Protein 3SXU (pdb70)

Secondary structure (DSSP, 8-state):
-EEEEEEPS----BTTB-HHHHHHHHHHHHHHHTT--EEEE-SSHHHHHHHHHHTTTSSTT----EEETT-SSTT--SEEEE-TTSPPPS--SEEEE--SS--GGGGG-SEEEEEE-SSGGGHHHHHHHHHHHHHTTPEEEEE---/--TT--EEEE-SSPPPTT-HHHHHHHHHHT--GGGEEEE-HHHHTTSPTT-B--EEEES--SPPS-BS-EEEE--HHHHHH-HHHHHHHHHHHHHTHHHH--/----

B-factor: mean 28.04, std 11.57, range [10.62, 106.61]

CATH classification: 3.40.50.10110

InterPro domains:
  IPR007459 DNA polymerase III chi subunit, HolC [PF04364] (1-141)
  IPR007459 DNA polymerase III chi subunit, HolC [PTHR38767] (1-147)
  IPR036768 DNA polymerase III subunit chi superfamily [G3DSA:3.40.50.10110] (1-147)
  IPR036768 DNA polymerase III subunit chi superfamily [SSF102400] (1-145)

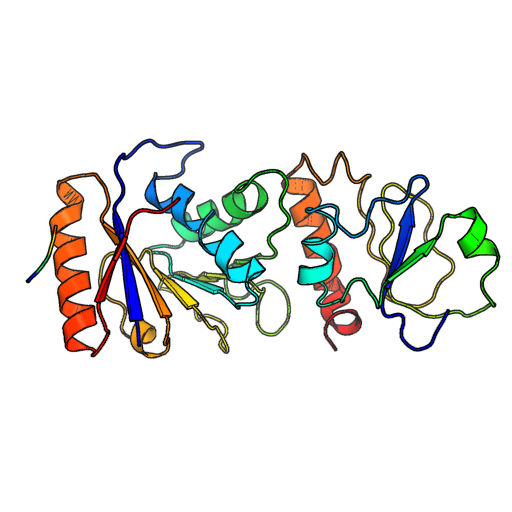Organism: Escherichia coli (strain K12) (NCBI:txid83333)

Structure (mmCIF, N/CA/C/O backbone):
data_3SXU
#
_entry.id   3SXU
#
_cell.length_a   79.927
_cell.length_b   79.927
_cell.length_c   155.045
_cell.angle_alpha   90.00
_cell.angle_beta   90.00
_cell.angle_gamma   120.00
#
_symmetry.space_group_name_H-M   'P 61 2 2'
#
loop_
_entity.id
_entity.type
_entity.pdbx_description
1 polymer 'DNA polymerase III subunit chi'
2 polymer 'DNA polymerase III subunit psi'
3 polymer 'SSB peptide'
4 water water
#
loop_
_atom_site.group_PDB
_atom_site.id
_atom_site.type_symbol
_atom_site.label_atom_id
_atom_site.label_alt_id
_atom_site.label_comp_id
_atom_site.label_asym_id
_atom_site.label_entity_id
_atom_site.label_seq_id
_atom_site.pdbx_PDB_ins_code
_atom_site.Cartn_x
_atom_site.Cartn_y
_atom_site.Cartn_z
_atom_site.occupancy
_atom_site.B_iso_or_equiv
_atom_site.auth_seq_id
_atom_site.auth_comp_id
_atom_site.auth_asym_id
_atom_site.auth_atom_id
_atom_site.pdbx_PDB_model_num
ATOM 1 N N . LYS A 1 5 ? -52.839 -13.794 24.213 1.00 37.79 2 LYS A N 1
ATOM 2 C CA . LYS A 1 5 ? -53.575 -14.198 22.979 1.00 36.34 2 LYS A CA 1
ATOM 3 C C . LYS A 1 5 ? -54.740 -13.263 22.706 1.00 35.15 2 LYS A C 1
ATOM 4 O O . LYS A 1 5 ? -55.596 -13.056 23.569 1.00 35.61 2 LYS A O 1
ATOM 10 N N . ASN A 1 6 ? -54.757 -12.699 21.500 1.00 33.24 3 ASN A N 1
ATOM 11 C CA . ASN A 1 6 ? -55.776 -11.737 21.110 1.00 32.26 3 ASN A CA 1
ATOM 12 C C . ASN A 1 6 ? -56.613 -12.223 19.941 1.00 30.72 3 ASN A C 1
ATOM 13 O O . ASN A 1 6 ? -56.078 -12.739 18.962 1.00 29.68 3 ASN A O 1
ATOM 18 N N . ALA A 1 7 ? -57.927 -12.053 20.058 1.00 30.37 4 ALA A N 1
ATOM 19 C CA . ALA A 1 7 ? -58.853 -12.345 18.969 1.00 29.14 4 ALA A CA 1
ATOM 20 C C . ALA A 1 7 ? -59.664 -11.099 18.648 1.00 28.63 4 ALA A C 1
ATOM 21 O O . ALA A 1 7 ? -60.293 -10.505 19.535 1.00 29.60 4 ALA A O 1
ATOM 23 N N . THR A 1 8 ? -59.631 -10.704 17.379 1.00 27.11 5 THR A N 1
ATOM 24 C CA . THR A 1 8 ? -60.297 -9.490 16.911 1.00 26.49 5 THR A CA 1
ATOM 25 C C . THR A 1 8 ? -61.383 -9.859 15.911 1.00 25.30 5 THR A C 1
ATOM 26 O O . THR A 1 8 ? -61.113 -10.534 14.914 1.00 23.94 5 THR A O 1
ATOM 30 N N . PHE A 1 9 ? -62.607 -9.414 16.192 1.00 25.03 6 PHE A N 1
ATOM 31 C CA . PHE A 1 9 ? -63.736 -9.601 15.297 1.00 24.50 6 PHE A CA 1
ATOM 32 C C . PHE A 1 9 ? -63.984 -8.326 14.502 1.00 24.37 6 PHE A C 1
ATOM 33 O O . PHE A 1 9 ? -64.276 -7.282 15.087 1.00 25.27 6 PHE A O 1
ATOM 41 N N . TYR A 1 10 ? -63.859 -8.407 13.178 1.00 23.21 7 TYR A N 1
ATOM 42 C CA . TYR A 1 10 ? -64.192 -7.269 12.327 1.00 23.48 7 TYR A CA 1
ATOM 43 C C . TYR A 1 10 ? -65.669 -7.255 11.993 1.00 24.05 7 TYR A C 1
ATOM 44 O O . TYR A 1 10 ? -66.231 -8.270 11.580 1.00 23.59 7 TYR A O 1
ATOM 53 N N . LEU A 1 11 ? -66.293 -6.100 12.209 1.00 25.03 8 LEU A N 1
ATOM 54 C CA . LEU A 1 11 ? -67.716 -5.916 11.944 1.00 26.33 8 LEU A CA 1
ATOM 55 C C . LEU A 1 11 ? -67.933 -5.467 10.506 1.00 26.63 8 LEU A C 1
ATOM 56 O O . LEU A 1 11 ? -67.439 -4.410 10.096 1.00 26.31 8 LEU A O 1
ATOM 61 N N . LEU A 1 12 ? -68.650 -6.280 9.734 1.00 27.10 9 LEU A N 1
ATOM 62 C CA . LEU A 1 12 ? -68.985 -5.921 8.359 1.00 28.11 9 LEU A CA 1
ATOM 63 C C . LEU A 1 12 ? -70.234 -5.047 8.360 1.00 30.14 9 LEU A C 1
ATOM 64 O O . LEU A 1 12 ? -71.210 -5.370 9.038 1.00 30.78 9 LEU A O 1
ATOM 69 N N . ASP A 1 13 ? -70.201 -3.945 7.608 1.00 31.52 10 ASP A N 1
ATOM 70 C CA . ASP A 1 13 ? -71.358 -3.044 7.521 1.00 33.99 10 ASP A CA 1
ATOM 71 C C . ASP A 1 13 ? -72.168 -3.238 6.237 1.00 34.16 10 ASP A C 1
ATOM 72 O O . ASP A 1 13 ? -73.101 -2.476 5.954 1.00 35.41 10 ASP A O 1
ATOM 77 N N . ASN A 1 14 ? -71.805 -4.268 5.475 1.00 32.96 11 ASN A N 1
ATOM 78 C CA . ASN A 1 14 ? -72.472 -4.604 4.220 1.00 33.10 11 ASN A CA 1
ATOM 79 C C . ASN A 1 14 ? -72.259 -6.074 3.868 1.00 32.12 11 ASN A C 1
ATOM 80 O O . ASN A 1 14 ? -71.361 -6.721 4.410 1.00 31.17 11 ASN A O 1
ATOM 85 N N . ASP A 1 15 ? -73.085 -6.597 2.968 1.00 32.85 12 ASP A N 1
ATOM 86 C CA . ASP A 1 15 ? -72.880 -7.941 2.418 1.00 32.58 12 ASP A CA 1
ATOM 87 C C . ASP A 1 15 ? -72.758 -7.906 0.894 1.00 32.38 12 ASP A C 1
ATOM 88 O O . ASP A 1 15 ? -73.149 -8.848 0.204 1.00 32.61 12 ASP A O 1
ATOM 93 N N . THR A 1 16 ? -72.195 -6.812 0.386 1.00 32.01 13 THR A N 1
ATOM 94 C CA . THR A 1 16 ? -72.013 -6.606 -1.048 1.00 32.20 13 THR A CA 1
ATOM 95 C C . THR A 1 16 ? -71.010 -7.597 -1.637 1.00 31.11 13 THR A C 1
ATOM 96 O O . THR A 1 16 ? -69.854 -7.654 -1.208 1.00 30.10 13 THR A O 1
ATOM 100 N N . THR A 1 17 ? -71.474 -8.372 -2.616 1.00 31.44 14 THR A N 1
ATOM 101 C CA A THR A 1 17 ? -70.638 -9.345 -3.317 0.50 30.84 14 THR A CA 1
ATOM 102 C CA B THR A 1 17 ? -70.628 -9.337 -3.315 0.50 30.80 14 THR A CA 1
ATOM 103 C C . THR A 1 17 ? -69.981 -8.699 -4.540 1.00 30.89 14 THR A C 1
ATOM 104 O O . THR A 1 17 ? -70.614 -7.910 -5.250 1.00 32.06 14 THR A O 1
ATOM 111 N N . VAL A 1 18 ? -68.712 -9.034 -4.778 1.00 29.58 15 VAL A N 1
ATOM 112 C CA . VAL A 1 18 ? -67.968 -8.537 -5.940 1.00 29.24 15 VAL A CA 1
ATOM 113 C C . VAL A 1 18 ? -67.141 -9.692 -6.491 1.00 28.17 15 VAL A C 1
ATOM 114 O O . VAL A 1 18 ? -66.405 -10.333 -5.745 1.00 26.84 15 VAL A O 1
ATOM 118 N N . ASP A 1 19 ? -67.268 -9.958 -7.790 1.00 28.43 16 ASP A N 1
ATOM 119 C CA . ASP A 1 19 ? -66.473 -11.000 -8.458 1.00 28.07 16 ASP A CA 1
ATOM 120 C C . ASP A 1 19 ? -66.592 -12.372 -7.784 1.00 27.15 16 ASP A C 1
ATOM 121 O O . ASP A 1 19 ? -65.608 -13.104 -7.673 1.00 26.53 16 ASP A O 1
ATOM 126 N N . GLY A 1 20 ? -67.801 -12.707 -7.335 1.00 26.97 17 GLY A N 1
ATOM 127 C CA . GLY A 1 20 ? -68.074 -13.996 -6.689 1.00 26.04 17 GLY A CA 1
ATOM 128 C C . GLY A 1 20 ? -67.606 -14.090 -5.242 1.00 24.44 17 GLY A C 1
ATOM 129 O O . GLY A 1 20 ? -67.724 -15.144 -4.608 1.00 24.38 17 GLY A O 1
ATOM 130 N N . LEU A 1 21 ? -67.090 -12.983 -4.712 1.00 22.64 18 LEU A N 1
ATOM 131 C CA . LEU A 1 21 ? -66.541 -12.955 -3.357 1.00 20.89 18 LEU A CA 1
ATOM 132 C C . LEU A 1 21 ? -67.501 -12.300 -2.389 1.00 20.64 18 LEU A C 1
ATOM 133 O O . LEU A 1 21 ? -68.034 -11.227 -2.671 1.00 20.75 18 LEU A O 1
ATOM 138 N N . SER A 1 22 ? -67.695 -12.933 -1.235 1.00 20.32 19 SER A N 1
ATOM 139 C CA . SER A 1 22 ? -68.517 -12.352 -0.174 1.00 20.69 19 SER A CA 1
ATOM 140 C C . SER A 1 22 ? -67.821 -11.109 0.372 1.00 20.43 19 SER A C 1
ATOM 141 O O . SER A 1 22 ? -66.621 -10.924 0.147 1.00 19.06 19 SER A O 1
ATOM 144 N N . ALA A 1 23 ? -68.564 -10.259 1.077 1.00 20.98 20 ALA A N 1
ATOM 145 C CA . ALA A 1 23 ? -67.967 -9.081 1.709 1.00 20.83 20 ALA A CA 1
ATOM 146 C C . ALA A 1 23 ? -66.852 -9.481 2.679 1.00 20.07 20 ALA A C 1
ATOM 147 O O . ALA A 1 23 ? -65.810 -8.818 2.743 1.00 19.53 20 ALA A O 1
ATOM 149 N N . VAL A 1 24 ? -67.079 -10.558 3.432 1.00 19.20 21 VAL A N 1
ATOM 150 C CA . VAL A 1 24 ? -66.056 -11.095 4.330 1.00 18.21 21 VAL A CA 1
ATOM 151 C C . VAL A 1 24 ? -64.812 -11.524 3.550 1.00 17.14 21 VAL A C 1
ATOM 152 O O . VAL A 1 24 ? -63.699 -11.172 3.942 1.00 16.74 21 VAL A O 1
ATOM 156 N N . GLU A 1 25 ? -65.005 -12.251 2.451 1.00 16.88 22 GLU A N 1
ATOM 157 C CA . GLU A 1 25 ? -63.878 -12.726 1.627 1.00 16.60 22 GLU A CA 1
ATOM 158 C C . GLU A 1 25 ? -63.056 -11.561 1.058 1.00 16.40 22 GLU A C 1
ATOM 159 O O . GLU A 1 25 ? -61.825 -11.614 1.037 1.00 15.25 22 GLU A O 1
ATOM 165 N N . GLN A 1 26 ? -63.741 -10.501 0.639 1.00 16.70 23 GLN A N 1
ATOM 166 C CA . GLN A 1 26 ? -63.060 -9.284 0.173 1.00 16.97 23 GLN A CA 1
ATOM 167 C C . GLN A 1 26 ? -62.205 -8.662 1.276 1.00 16.17 23 GLN A C 1
ATOM 168 O O . GLN A 1 26 ? -61.073 -8.226 1.031 1.00 16.25 23 GLN A O 1
ATOM 174 N N . LEU A 1 27 ? -62.757 -8.601 2.487 1.00 16.25 24 LEU A N 1
ATOM 175 C CA . LEU A 1 27 ? -62.043 -8.048 3.629 1.00 15.37 24 LEU A CA 1
ATOM 176 C C . LEU A 1 27 ? -60.812 -8.892 3.990 1.00 14.81 24 LEU A C 1
ATOM 177 O O . LEU A 1 27 ? -59.747 -8.346 4.303 1.00 14.02 24 LEU A O 1
ATOM 182 N N . VAL A 1 28 ? -60.964 -10.216 3.933 1.00 13.94 25 VAL A N 1
ATOM 183 C CA . VAL A 1 28 ? -59.857 -11.146 4.189 1.00 13.60 25 VAL A CA 1
ATOM 184 C C . VAL A 1 28 ? -58.642 -10.804 3.315 1.00 13.28 25 VAL A C 1
ATOM 185 O O . VAL A 1 28 ? -57.510 -10.799 3.799 1.00 12.91 25 VAL A O 1
ATOM 189 N N . CYS A 1 29 ? -58.876 -10.507 2.039 1.00 13.20 26 CYS A N 1
ATOM 190 C CA . CYS A 1 29 ? -57.759 -10.165 1.153 1.00 13.50 26 CYS A CA 1
ATOM 191 C C . CYS A 1 29 ? -56.998 -8.930 1.659 1.00 13.30 26 CYS A C 1
ATOM 192 O O . CYS A 1 29 ? -55.758 -8.910 1.673 1.00 13.82 26 CYS A O 1
ATOM 195 N N . GLU A 1 30 ? -57.747 -7.916 2.070 1.00 13.61 27 GLU A N 1
ATOM 196 C CA A GLU A 1 30 ? -57.145 -6.675 2.556 0.50 13.97 27 GLU A CA 1
ATOM 197 C CA B GLU A 1 30 ? -57.167 -6.668 2.580 0.50 13.96 27 GLU A CA 1
ATOM 198 C C . GLU A 1 30 ? -56.351 -6.899 3.846 1.00 13.79 27 GLU A C 1
ATOM 199 O O . GLU A 1 30 ? -55.241 -6.371 4.000 1.00 13.37 27 GLU A O 1
ATOM 210 N N . ILE A 1 31 ? -56.911 -7.688 4.759 1.00 13.34 28 ILE A N 1
ATOM 211 C CA . ILE A 1 31 ? -56.261 -7.954 6.044 1.00 13.55 28 ILE A CA 1
ATOM 212 C C . ILE A 1 31 ? -55.031 -8.846 5.871 1.00 13.21 28 ILE A C 1
ATOM 213 O O . ILE A 1 31 ? -53.982 -8.572 6.457 1.00 12.42 28 ILE A O 1
ATOM 218 N N . ALA A 1 32 ? -55.158 -9.904 5.068 1.00 12.55 29 ALA A N 1
ATOM 219 C CA . ALA A 1 32 ? -53.995 -10.766 4.774 1.00 12.87 29 ALA A CA 1
ATOM 220 C C . ALA A 1 32 ? -52.823 -9.967 4.190 1.00 12.65 29 ALA A C 1
ATOM 221 O O . ALA A 1 32 ? -51.666 -10.133 4.613 1.00 12.78 29 ALA A O 1
ATOM 223 N N . ALA A 1 33 ? -53.123 -9.081 3.240 1.00 12.25 30 ALA A N 1
ATOM 224 C CA . ALA A 1 33 ? -52.082 -8.261 2.614 1.00 12.09 30 ALA A CA 1
ATOM 225 C C . ALA A 1 33 ? -51.417 -7.345 3.645 1.00 12.85 30 ALA A C 1
ATOM 226 O O . ALA A 1 33 ? -50.189 -7.260 3.708 1.00 12.21 30 ALA A O 1
ATOM 228 N N . GLU A 1 34 ? -52.232 -6.681 4.466 1.00 12.19 31 GLU A N 1
ATOM 229 C CA . GLU A 1 34 ? -51.707 -5.752 5.476 1.00 13.45 31 GLU A CA 1
ATOM 230 C C . GLU A 1 34 ? -50.825 -6.480 6.498 1.00 13.80 31 GLU A C 1
ATOM 231 O O . GLU A 1 34 ? -49.756 -5.975 6.878 1.00 14.42 31 GLU A O 1
ATOM 237 N N . ARG A 1 35 ? -51.254 -7.667 6.919 1.00 13.68 32 ARG A N 1
ATOM 238 C CA . ARG A 1 35 ? -50.497 -8.421 7.919 1.00 15.35 32 ARG A CA 1
ATOM 239 C C . A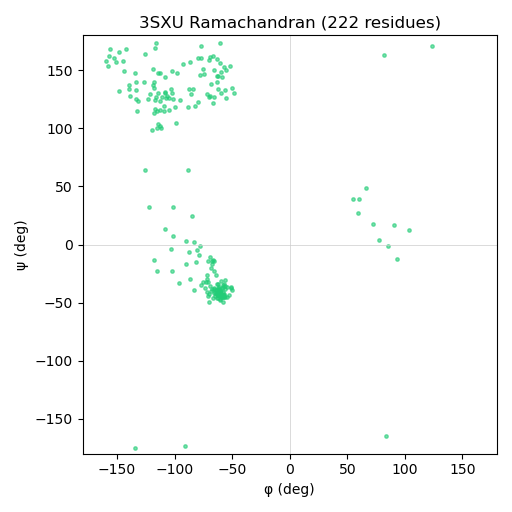RG A 1 35 ? -49.180 -8.955 7.345 1.00 15.11 32 ARG A C 1
ATOM 240 O O . ARG A 1 35 ? -48.135 -8.869 7.996 1.00 16.32 32 ARG A O 1
ATOM 248 N N . TRP A 1 36 ? -49.221 -9.472 6.120 1.00 14.23 33 TRP A N 1
ATOM 249 C CA . TRP A 1 36 ? -47.983 -9.906 5.455 1.00 14.30 33 TRP A CA 1
ATOM 250 C C . TRP A 1 36 ? -46.996 -8.732 5.280 1.00 14.56 33 TRP A C 1
ATOM 251 O O . TRP A 1 36 ? -45.782 -8.883 5.497 1.00 14.95 33 TRP A O 1
ATOM 262 N N . ARG A 1 37 ? -47.518 -7.561 4.907 1.00 14.27 34 ARG A N 1
ATOM 263 C CA . ARG A 1 37 ? -46.674 -6.378 4.745 1.00 15.16 34 ARG A CA 1
ATOM 264 C C . ARG A 1 37 ? -46.054 -5.895 6.060 1.00 16.49 34 ARG A C 1
ATOM 265 O O . ARG A 1 37 ? -45.019 -5.223 6.043 1.00 17.37 34 ARG A O 1
ATOM 273 N N . SER A 1 38 ? -46.681 -6.250 7.183 1.00 17.56 35 SER A N 1
ATOM 274 C CA . SER A 1 38 ? -46.153 -5.928 8.521 1.00 19.16 35 SER A CA 1
ATOM 275 C C . SER A 1 38 ? -45.060 -6.912 8.951 1.00 20.06 35 SER A C 1
ATOM 276 O O . SER A 1 38 ? -44.458 -6.747 10.020 1.00 21.51 35 SER A O 1
ATOM 279 N N . GLY A 1 39 ? -44.821 -7.930 8.132 1.00 19.60 36 GLY A N 1
ATOM 280 C CA . GLY A 1 39 ? -43.768 -8.913 8.385 1.00 20.84 36 GLY A CA 1
ATOM 281 C C . GLY A 1 39 ? -44.236 -10.258 8.914 1.00 21.15 36 GLY A C 1
ATOM 282 O O . GLY A 1 39 ? -43.419 -11.065 9.358 1.00 21.77 36 GLY A O 1
ATOM 283 N N . LYS A 1 40 ? -45.543 -10.511 8.862 1.00 20.65 37 LYS A N 1
ATOM 284 C CA . LYS A 1 40 ? -46.101 -11.737 9.444 1.00 21.01 37 LYS A CA 1
ATOM 285 C C . LYS A 1 40 ? -46.327 -12.817 8.405 1.00 20.43 37 LYS A C 1
ATOM 286 O O . LYS A 1 40 ? -46.652 -12.531 7.250 1.00 20.10 37 LYS A O 1
ATOM 292 N N . ARG A 1 41 ? -46.166 -14.062 8.830 1.00 20.82 38 ARG A N 1
ATOM 293 C CA . ARG A 1 41 ? -46.664 -15.202 8.069 1.00 20.34 38 ARG A CA 1
ATOM 294 C C . ARG A 1 41 ? -48.114 -15.445 8.483 1.00 19.72 38 ARG A C 1
ATOM 295 O O . ARG A 1 41 ? -48.446 -15.442 9.676 1.00 20.58 38 ARG A O 1
ATOM 303 N N . VAL A 1 42 ? -48.970 -15.642 7.489 1.00 18.14 39 VAL A N 1
ATOM 304 C CA . VAL A 1 42 ? -50.414 -15.636 7.692 1.00 17.18 39 VAL A CA 1
ATOM 305 C C . VAL A 1 42 ? -51.000 -16.983 7.308 1.00 16.96 39 VAL A C 1
ATOM 306 O O . VAL A 1 42 ? -50.619 -17.558 6.281 1.00 16.54 39 VAL A O 1
ATOM 310 N N . LEU A 1 43 ? -51.923 -17.476 8.132 1.00 16.64 40 LEU A N 1
ATOM 311 C CA . LEU A 1 43 ? -52.762 -18.608 7.758 1.00 16.52 40 LEU A CA 1
ATOM 312 C C . LEU A 1 43 ? -54.192 -18.127 7.579 1.00 15.77 40 LEU A C 1
ATOM 313 O O . LEU A 1 43 ? -54.758 -17.485 8.473 1.00 16.37 40 LEU A O 1
ATOM 318 N N . ILE A 1 44 ? -54.774 -18.436 6.422 1.00 15.18 41 ILE A N 1
ATOM 319 C CA . ILE A 1 44 ? -56.211 -18.219 6.210 1.00 14.88 41 ILE A CA 1
ATOM 320 C C . ILE A 1 44 ? -56.921 -19.564 6.279 1.00 16.12 41 ILE A C 1
ATOM 321 O O . ILE A 1 44 ? -56.677 -20.437 5.452 1.00 16.66 41 ILE A O 1
ATOM 326 N N . ALA A 1 45 ? -57.793 -19.720 7.272 1.00 16.61 42 ALA A N 1
ATOM 327 C CA . ALA A 1 45 ? -58.517 -20.977 7.490 1.00 17.97 42 ALA A CA 1
ATOM 328 C C . ALA A 1 45 ? -59.913 -20.888 6.895 1.00 17.85 42 ALA A C 1
ATOM 329 O O . ALA A 1 45 ? -60.781 -20.215 7.444 1.00 18.45 42 ALA A O 1
ATOM 331 N N . CYS A 1 46 ? -60.119 -21.540 5.755 1.00 17.97 43 CYS A N 1
ATOM 332 C CA . CYS A 1 46 ? -61.407 -21.479 5.066 1.00 18.30 43 CYS A CA 1
ATOM 333 C C . CYS A 1 46 ? -62.378 -22.535 5.580 1.00 19.56 43 CYS A C 1
ATOM 334 O O . CYS A 1 46 ? -61.969 -23.556 6.139 1.00 20.60 43 CYS A O 1
ATOM 337 N N . GLU A 1 47 ? -63.663 -22.274 5.378 1.00 20.26 44 GLU A N 1
ATOM 338 C CA . GLU A 1 47 ? -64.720 -23.206 5.772 1.00 22.27 44 GLU A CA 1
ATOM 339 C C . GLU A 1 47 ? -64.745 -24.433 4.868 1.00 23.20 44 GLU A C 1
ATOM 340 O O . GLU A 1 47 ? -65.144 -25.527 5.294 1.00 24.22 44 GLU A O 1
ATOM 346 N N . ASP A 1 48 ? -64.330 -24.247 3.614 1.00 22.98 45 ASP A N 1
ATOM 347 C CA . ASP A 1 48 ? -64.360 -25.326 2.637 1.00 24.16 45 ASP A CA 1
ATOM 348 C C . ASP A 1 48 ? -63.363 -25.123 1.499 1.00 23.74 45 ASP A C 1
ATOM 349 O O . ASP A 1 48 ? -62.804 -24.042 1.314 1.00 22.69 45 ASP A O 1
ATOM 354 N N . GLU A 1 49 ? -63.172 -26.183 0.729 1.00 24.48 46 GLU A N 1
ATOM 355 C CA . GLU A 1 49 ? -62.216 -26.205 -0.365 1.00 24.40 46 GLU A CA 1
ATOM 356 C C . GLU A 1 49 ? -62.496 -25.149 -1.439 1.00 22.96 46 GLU A C 1
ATOM 357 O O . GLU A 1 49 ? -61.569 -24.485 -1.914 1.00 21.73 46 GLU A O 1
ATOM 363 N N . LYS A 1 50 ? -63.767 -25.000 -1.811 1.00 22.67 47 LYS A N 1
ATOM 364 C CA . LYS A 1 50 ? -64.168 -24.033 -2.835 1.00 22.32 47 LYS A CA 1
ATOM 365 C C . LYS A 1 50 ? -63.865 -22.596 -2.433 1.00 20.16 47 LYS A C 1
ATOM 366 O O . LYS A 1 50 ? -63.493 -21.781 -3.272 1.00 19.07 47 LYS A O 1
ATOM 372 N N . GLN A 1 51 ? -64.035 -22.288 -1.148 1.00 18.99 48 GLN A N 1
ATOM 373 C CA . GLN A 1 51 ? -63.727 -20.947 -0.634 1.00 17.42 48 GLN A CA 1
ATOM 374 C C . GLN A 1 51 ? -62.223 -20.681 -0.674 1.00 16.00 48 GLN A C 1
ATOM 375 O O . GLN A 1 51 ? -61.794 -19.572 -1.001 1.00 15.02 48 GLN A O 1
ATOM 381 N N . ALA A 1 52 ? -61.432 -21.698 -0.341 1.00 15.41 49 ALA A N 1
ATOM 382 C CA . ALA A 1 52 ? -59.977 -21.608 -0.481 1.00 14.54 49 ALA A CA 1
ATOM 383 C C . ALA A 1 52 ? -59.593 -21.284 -1.928 1.00 14.22 49 ALA A C 1
ATOM 384 O O . ALA A 1 52 ? -58.745 -20.428 -2.160 1.00 13.61 49 ALA A O 1
ATOM 386 N N . TYR A 1 53 ? -60.213 -21.965 -2.889 1.00 14.66 50 TYR A N 1
ATOM 387 C CA . TYR A 1 53 ? -59.919 -21.714 -4.306 1.00 14.84 50 TYR A CA 1
ATOM 388 C C . TYR A 1 53 ? -60.275 -20.282 -4.684 1.00 14.21 50 TYR A C 1
ATOM 389 O O . TYR A 1 53 ? -59.505 -19.605 -5.380 1.00 13.81 50 TYR A O 1
ATOM 398 N N . ARG A 1 54 ? -61.431 -19.812 -4.218 1.00 14.55 51 ARG A N 1
ATOM 399 C CA . ARG A 1 54 ? -61.840 -18.420 -4.494 1.00 14.96 51 ARG A CA 1
ATOM 400 C C . ARG A 1 54 ? -60.820 -17.413 -3.997 1.00 14.49 51 ARG A C 1
ATOM 401 O O . ARG A 1 54 ? -60.486 -16.467 -4.711 1.00 14.52 51 ARG A O 1
ATOM 409 N N . LEU A 1 55 ? -60.332 -17.611 -2.768 1.00 14.19 52 LEU A N 1
ATOM 410 C CA . LEU A 1 55 ? -59.364 -16.680 -2.183 1.00 13.81 52 LEU A CA 1
ATOM 411 C C . LEU A 1 55 ? -57.982 -16.801 -2.816 1.00 13.62 52 LEU A C 1
ATOM 412 O O . LEU A 1 55 ? -57.261 -15.806 -2.909 1.00 13.24 52 LEU A O 1
ATOM 417 N N . ASP A 1 56 ? -57.606 -18.006 -3.240 1.00 13.73 53 ASP A N 1
ATOM 418 C CA . ASP A 1 56 ? -56.326 -18.184 -3.926 1.00 14.14 53 ASP A CA 1
ATOM 419 C C . ASP A 1 56 ? -56.288 -17.342 -5.213 1.00 13.57 53 ASP A C 1
ATOM 420 O O . ASP A 1 56 ? -55.258 -16.732 -5.535 1.00 13.54 53 ASP A O 1
ATOM 425 N N . GLU A 1 57 ? -57.413 -17.282 -5.925 1.00 12.96 54 GLU A N 1
ATOM 426 C CA . GLU A 1 57 ? -57.534 -16.403 -7.093 1.00 12.82 54 GLU A CA 1
ATOM 427 C C . GLU A 1 57 ? -57.566 -14.930 -6.675 1.00 12.76 54 GLU A C 1
ATOM 428 O O . GLU A 1 57 ? -56.818 -14.103 -7.220 1.00 12.34 54 GLU A O 1
ATOM 434 N N . ALA A 1 58 ? -58.417 -14.617 -5.697 1.00 12.12 55 ALA A N 1
ATOM 435 C CA . ALA A 1 58 ? -58.671 -13.222 -5.309 1.00 13.01 55 ALA A CA 1
ATOM 436 C C . ALA A 1 58 ? -57.432 -12.498 -4.794 1.00 12.76 55 ALA A C 1
ATOM 437 O O . ALA A 1 58 ? -57.237 -11.319 -5.094 1.00 12.82 55 ALA A O 1
ATOM 439 N N . LEU A 1 59 ? -56.583 -13.199 -4.041 1.00 13.46 56 LEU A N 1
ATOM 440 C CA . LEU A 1 59 ? -55.398 -12.547 -3.449 1.00 13.80 56 LEU A CA 1
ATOM 441 C C . LEU A 1 59 ? -54.328 -12.137 -4.451 1.00 13.22 56 LEU A C 1
ATOM 442 O O . LEU A 1 59 ? -53.395 -11.422 -4.093 1.00 12.80 56 LEU A O 1
ATOM 447 N N . TRP A 1 60 ? -54.446 -12.583 -5.705 1.00 12.47 57 TRP A N 1
ATOM 448 C CA . TRP A 1 60 ? -53.598 -12.050 -6.770 1.00 12.32 57 TRP A CA 1
ATOM 449 C C . TRP A 1 60 ? -54.106 -10.721 -7.324 1.00 12.43 57 TRP A C 1
ATOM 450 O O . TRP A 1 60 ? -53.363 -10.017 -8.030 1.00 12.80 57 TRP A O 1
ATOM 461 N N . ALA A 1 61 ? -55.363 -10.398 -7.015 1.00 12.37 58 ALA A N 1
ATOM 462 C CA . ALA A 1 61 ? -56.051 -9.215 -7.549 1.00 12.89 58 ALA A CA 1
ATOM 463 C C . ALA A 1 61 ? -56.433 -8.156 -6.507 1.00 12.80 58 ALA A C 1
ATOM 464 O O . ALA A 1 61 ? -56.662 -6.988 -6.856 1.00 12.94 58 ALA A O 1
ATOM 466 N N . ARG A 1 62 ? -56.539 -8.575 -5.248 1.00 13.16 59 ARG A N 1
ATOM 467 C CA . ARG A 1 62 ? -57.053 -7.729 -4.171 1.00 13.70 59 ARG A CA 1
ATOM 468 C C . ARG A 1 62 ? -56.121 -7.850 -2.969 1.00 13.55 59 ARG A C 1
ATOM 469 O O . ARG A 1 62 ? -55.836 -8.964 -2.535 1.00 13.60 59 ARG A O 1
ATOM 477 N N . PRO A 1 63 ? -55.596 -6.713 -2.459 1.00 13.79 60 PRO A N 1
ATOM 478 C CA . PRO A 1 63 ? -55.696 -5.344 -2.980 1.00 14.01 60 PRO A CA 1
ATOM 479 C C . PRO A 1 63 ? -55.098 -5.226 -4.379 1.00 13.36 60 PRO A C 1
ATOM 480 O O . PRO A 1 63 ? -54.216 -6.015 -4.748 1.00 12.58 60 PRO A O 1
ATOM 484 N N . ALA A 1 64 ? -55.543 -4.231 -5.142 1.00 13.11 61 ALA A N 1
ATOM 485 C CA . ALA A 1 64 ? -55.025 -4.020 -6.494 1.00 12.81 61 ALA A CA 1
ATOM 486 C C . ALA A 1 64 ? -53.579 -3.523 -6.452 1.00 13.22 61 ALA A C 1
ATOM 487 O O . ALA A 1 64 ? -53.132 -2.979 -5.432 1.00 12.98 61 ALA A O 1
ATOM 489 N N . GLU A 1 65 ? -52.878 -3.709 -7.571 1.00 13.29 62 GLU A N 1
ATOM 490 C CA A GLU A 1 65 ? -51.512 -3.210 -7.773 0.50 13.97 62 GLU A CA 1
ATOM 491 C CA B GLU A 1 65 ? -51.516 -3.190 -7.765 0.50 13.98 62 GLU A CA 1
ATOM 492 C C . GLU A 1 65 ? -50.545 -3.695 -6.690 1.00 13.85 62 GLU A C 1
ATOM 493 O O . GLU A 1 65 ? -49.606 -2.983 -6.293 1.00 14.55 62 GLU A O 1
ATOM 504 N N . SER A 1 66 ? -50.772 -4.921 -6.231 1.00 13.62 63 SER A N 1
ATOM 505 C CA . SER A 1 66 ? -50.028 -5.490 -5.112 1.00 13.52 63 SER A CA 1
ATOM 506 C C . SER A 1 66 ? -49.595 -6.901 -5.451 1.00 13.18 63 SER A C 1
ATOM 507 O O . SER A 1 66 ? -50.313 -7.620 -6.143 1.00 13.49 63 SER A O 1
ATOM 510 N N . PHE A 1 67 ? -48.441 -7.297 -4.927 1.00 12.19 64 PHE A N 1
ATOM 511 C CA . PHE A 1 67 ? -47.921 -8.652 -5.115 1.00 12.12 64 PHE A CA 1
ATOM 512 C C . PHE A 1 67 ? -47.888 -9.299 -3.745 1.00 11.96 64 PHE A C 1
ATOM 513 O O . PHE A 1 67 ? -46.985 -9.027 -2.946 1.00 12.15 64 PHE A O 1
ATOM 521 N N . VAL A 1 68 ? -48.888 -10.128 -3.464 1.00 10.92 65 VAL A N 1
ATOM 522 C CA . VAL A 1 68 ? -49.000 -10.779 -2.157 1.00 11.55 65 VAL A CA 1
ATOM 523 C C . VAL A 1 68 ? -48.778 -12.273 -2.346 1.00 11.69 65 VAL A C 1
ATOM 524 O O . VAL A 1 68 ? -49.670 -12.978 -2.805 1.00 12.16 65 VAL A O 1
ATOM 528 N N . PRO A 1 69 ? -47.576 -12.755 -2.004 1.00 12.74 66 PRO A N 1
ATOM 529 C CA . PRO A 1 69 ? -47.223 -14.145 -2.308 1.00 13.35 66 PRO A CA 1
ATOM 530 C C . PRO A 1 69 ? -48.017 -15.104 -1.444 1.00 13.23 66 PRO A C 1
ATOM 531 O O . PRO A 1 69 ? -48.036 -14.974 -0.217 1.00 14.29 66 PRO A O 1
ATOM 535 N N . HIS A 1 70 ? -48.687 -16.053 -2.082 1.00 13.18 67 HIS A N 1
ATOM 536 C CA . HIS A 1 70 ? -49.602 -16.927 -1.360 1.00 13.06 67 HIS A CA 1
ATOM 537 C C . HIS A 1 70 ? -49.846 -18.190 -2.152 1.00 13.53 67 HIS A C 1
ATOM 538 O O . HIS A 1 70 ? -49.668 -18.214 -3.379 1.00 13.14 67 HIS A O 1
ATOM 545 N N . ASN A 1 71 ? -50.263 -19.233 -1.440 1.00 14.25 68 ASN A N 1
ATOM 546 C CA . ASN A 1 71 ? -50.624 -20.508 -2.056 1.00 15.24 68 ASN A CA 1
ATOM 547 C C . ASN A 1 71 ? -51.637 -21.234 -1.211 1.00 15.65 68 ASN A C 1
ATOM 548 O O . ASN A 1 71 ? -51.767 -20.964 -0.017 1.00 15.44 68 ASN A O 1
ATOM 553 N N . LEU A 1 72 ? -52.327 -22.185 -1.835 1.00 16.50 69 LEU A N 1
ATOM 554 C CA . LEU A 1 72 ? -53.083 -23.186 -1.097 1.00 17.33 69 LEU A CA 1
ATOM 555 C C . LEU A 1 72 ? -52.127 -24.031 -0.253 1.00 18.08 69 LEU A C 1
ATOM 556 O O . LEU A 1 72 ? -51.004 -24.314 -0.673 1.00 18.16 69 LEU A O 1
ATOM 561 N N . ALA A 1 73 ? -52.579 -24.439 0.930 1.00 18.87 70 ALA A N 1
ATOM 562 C CA . ALA A 1 73 ? -51.820 -25.381 1.765 1.00 20.26 70 ALA A CA 1
ATOM 563 C C . ALA A 1 73 ? -51.396 -26.608 0.962 1.00 21.92 70 ALA A C 1
ATOM 564 O O . ALA A 1 73 ? -52.188 -27.166 0.190 1.00 22.46 70 ALA A O 1
ATOM 566 N N . GLY A 1 74 ? -50.136 -27.005 1.128 1.00 22.75 71 GLY A N 1
ATOM 567 C CA . GLY A 1 74 ? -49.572 -28.143 0.398 1.00 24.80 71 GLY A CA 1
ATOM 568 C C . GLY A 1 74 ? -48.867 -27.727 -0.882 1.00 24.96 71 GLY A C 1
ATOM 569 O O . GLY A 1 74 ? -48.157 -28.527 -1.491 1.00 26.06 71 GLY A O 1
ATOM 570 N N . GLU A 1 75 ? -49.072 -26.473 -1.287 1.00 23.87 72 GLU A N 1
ATOM 571 C CA . GLU A 1 75 ? -48.433 -25.908 -2.473 1.00 24.10 72 GLU A CA 1
ATOM 572 C C . GLU A 1 75 ? -47.494 -24.756 -2.088 1.00 23.58 72 GLU A C 1
ATOM 573 O O . GLU A 1 75 ? -47.423 -24.361 -0.920 1.00 22.61 72 GLU A O 1
ATOM 579 N N . GLY A 1 76 ? -46.757 -24.244 -3.069 1.00 23.18 73 GLY A N 1
ATOM 580 C CA . GLY A 1 76 ? -45.754 -23.217 -2.823 1.00 23.37 73 GLY A CA 1
ATOM 581 C C . GLY A 1 76 ? -44.421 -23.778 -2.360 1.00 24.14 73 GLY A C 1
ATOM 582 O O . GLY A 1 76 ? -44.173 -24.990 -2.491 1.00 25.17 73 GLY A O 1
ATOM 583 N N . PRO A 1 77 ? -43.553 -22.909 -1.806 1.00 24.07 74 PRO A N 1
ATOM 584 C CA . PRO A 1 77 ? -42.214 -23.356 -1.411 1.00 25.38 74 PRO A CA 1
ATOM 585 C C . PRO A 1 77 ? -42.221 -24.154 -0.104 1.00 26.52 74 PRO A C 1
ATOM 586 O O . PRO A 1 77 ? -43.251 -24.219 0.574 1.00 25.71 74 PRO A O 1
ATOM 590 N N . ARG A 1 78 ? -41.083 -24.765 0.236 1.00 28.13 75 ARG A N 1
ATOM 591 C CA . ARG A 1 78 ? -40.955 -25.484 1.503 1.00 29.78 75 ARG A CA 1
ATOM 592 C C . ARG A 1 78 ? -41.276 -24.573 2.676 1.00 28.49 75 ARG A C 1
ATOM 593 O O . ARG A 1 78 ? -40.816 -23.430 2.740 1.00 28.26 75 ARG A O 1
ATOM 601 N N . GLY A 1 79 ? -42.096 -25.077 3.588 1.00 28.04 76 GLY A N 1
ATOM 602 C CA . GLY A 1 79 ? -42.570 -24.284 4.712 1.00 26.96 76 GLY A CA 1
ATOM 603 C C . GLY A 1 79 ? -43.794 -23.467 4.351 1.00 24.98 76 GLY A C 1
ATOM 604 O O . GLY A 1 79 ? -44.335 -22.753 5.189 1.00 24.45 76 GLY A O 1
ATOM 605 N N . GLY A 1 80 ? -44.233 -23.566 3.096 1.00 23.86 77 GLY A N 1
ATOM 606 C CA . GLY A 1 80 ? -45.412 -22.838 2.638 1.00 21.93 77 GLY A CA 1
ATOM 607 C C . GLY A 1 80 ? -45.125 -21.395 2.270 1.00 20.98 77 GLY A C 1
ATOM 608 O O . GLY A 1 80 ? -44.085 -20.827 2.644 1.00 21.21 77 GLY A O 1
ATOM 609 N N . ALA A 1 81 ? -46.062 -20.805 1.535 1.00 19.72 78 ALA A N 1
ATOM 610 C CA . ALA A 1 81 ? -45.994 -19.397 1.128 1.00 18.72 78 ALA A CA 1
ATOM 611 C C . ALA A 1 81 ? -46.176 -18.458 2.324 1.00 17.93 78 ALA A C 1
ATOM 612 O O . ALA A 1 81 ? -46.684 -18.880 3.362 1.00 18.33 78 ALA A O 1
ATOM 614 N N . PRO A 1 82 ? -45.765 -17.177 2.187 1.00 17.24 79 PRO A N 1
ATOM 615 C CA . PRO A 1 82 ? -45.949 -16.254 3.310 1.00 16.75 79 PRO A CA 1
ATOM 616 C C . PRO A 1 82 ? -47.406 -16.155 3.776 1.00 16.19 79 PRO A C 1
ATOM 617 O O . PRO A 1 82 ? -47.669 -16.055 4.978 1.00 16.86 79 PRO A O 1
ATOM 621 N N . VAL A 1 83 ? -48.338 -16.181 2.829 1.00 15.27 80 VAL A N 1
ATOM 622 C CA . VAL A 1 83 ? -49.757 -16.330 3.149 1.00 14.66 80 VAL A CA 1
ATOM 623 C C . VAL A 1 83 ? -50.214 -17.690 2.631 1.00 15.11 80 VAL A C 1
ATOM 624 O O . VAL A 1 83 ? -50.057 -17.991 1.445 1.00 14.81 80 VAL A O 1
ATOM 628 N N . GLU A 1 84 ? -50.759 -18.512 3.523 1.00 14.92 81 GLU A N 1
ATOM 629 C CA . GLU A 1 84 ? -51.218 -19.844 3.140 1.00 16.50 81 GLU A CA 1
ATOM 630 C C . GLU A 1 84 ? -52.712 -19.953 3.362 1.00 16.35 81 GLU A C 1
ATOM 631 O O . GLU A 1 84 ? -53.237 -19.458 4.367 1.00 17.16 81 GLU A O 1
ATOM 637 N N . ILE A 1 85 ? -53.383 -20.614 2.423 1.00 16.71 82 ILE A N 1
ATOM 638 C CA . ILE A 1 85 ? -54.831 -20.761 2.450 1.00 16.76 82 ILE A CA 1
ATOM 639 C C . ILE A 1 85 ? -55.180 -22.236 2.631 1.00 18.15 82 ILE A C 1
ATOM 640 O O . ILE A 1 85 ? -54.907 -23.057 1.756 1.00 18.85 82 ILE A O 1
ATOM 645 N N . ALA A 1 86 ? -55.794 -22.557 3.765 1.00 18.71 83 ALA A N 1
ATOM 646 C CA . ALA A 1 86 ? -56.130 -23.943 4.104 1.00 20.37 83 ALA A CA 1
ATOM 647 C C . ALA A 1 86 ? -57.644 -24.151 4.223 1.00 20.93 83 ALA A C 1
ATOM 648 O O . ALA A 1 86 ? -58.410 -23.193 4.237 1.00 19.93 83 ALA A O 1
ATOM 650 N N . TRP A 1 87 ? -58.062 -25.413 4.296 1.00 22.86 84 TRP A N 1
ATOM 651 C CA . TRP A 1 87 ? -59.463 -25.770 4.508 1.00 24.43 84 TRP A CA 1
ATOM 652 C C . TRP A 1 87 ? -59.516 -26.997 5.432 1.00 26.83 84 TRP A C 1
ATOM 653 O O . TRP A 1 87 ? -58.477 -27.605 5.684 1.00 26.96 84 TRP A O 1
ATOM 664 N N . PRO A 1 88 ? -60.711 -27.353 5.956 1.00 28.93 85 PRO A N 1
ATOM 665 C CA . PRO A 1 88 ? -60.793 -28.379 7.011 1.00 31.53 85 PRO A CA 1
ATOM 666 C C . PRO A 1 88 ? -60.054 -29.689 6.725 1.00 33.96 85 PRO A C 1
ATOM 667 O O . PRO A 1 88 ? -59.432 -30.251 7.630 1.00 35.17 85 PRO A O 1
ATOM 671 N N . GLN A 1 89 ? -60.111 -30.161 5.484 1.00 35.76 86 GLN A N 1
ATOM 672 C CA . GLN A 1 89 ? -59.460 -31.418 5.099 1.00 38.83 86 GLN A CA 1
ATOM 673 C C . GLN A 1 89 ? -57.929 -31.341 5.128 1.00 39.01 86 GLN A C 1
ATOM 674 O O . GLN A 1 89 ? -57.248 -32.370 5.223 1.00 40.60 86 GLN A O 1
ATOM 680 N N . LYS A 1 90 ? -57.402 -30.118 5.076 1.00 38.09 87 LYS A N 1
ATOM 681 C CA . LYS A 1 90 ? -56.007 -29.875 4.725 1.00 37.95 87 LYS A CA 1
ATOM 682 C C . LYS A 1 90 ? -55.102 -29.464 5.887 1.00 37.70 87 LYS A C 1
ATOM 683 O O . LYS A 1 90 ? -55.393 -28.518 6.621 1.00 37.38 87 LYS A O 1
ATOM 689 N N . ARG A 1 91 ? -53.991 -30.181 6.022 1.00 38.29 88 ARG A N 1
ATOM 690 C CA . ARG A 1 91 ? -52.940 -29.851 6.978 1.00 38.04 88 ARG A CA 1
ATOM 691 C C . ARG A 1 91 ? -52.234 -28.573 6.529 1.00 36.15 88 ARG A C 1
ATOM 692 O O . ARG A 1 91 ? -51.802 -28.470 5.380 1.00 35.62 88 ARG A O 1
ATOM 700 N N . SER A 1 92 ? -52.135 -27.603 7.432 1.00 34.93 89 SER A N 1
ATOM 701 C CA . SER A 1 92 ? -51.443 -26.353 7.134 1.00 33.54 89 SER A CA 1
ATOM 702 C C . SER A 1 92 ? -49.970 -26.408 7.541 1.00 34.11 89 SER A C 1
ATOM 703 O O . SER A 1 92 ? -49.583 -27.195 8.411 1.00 34.75 89 SER A O 1
ATOM 706 N N . SER A 1 93 ? -49.151 -25.582 6.893 1.00 33.18 90 SER A N 1
ATOM 707 C CA . SER A 1 93 ? -47.747 -25.441 7.268 1.00 33.74 90 SER A CA 1
ATOM 708 C C . SER A 1 93 ? -47.649 -24.635 8.561 1.00 33.89 90 SER A C 1
ATOM 709 O O . SER A 1 93 ? -48.462 -23.744 8.818 1.00 32.68 90 SER A O 1
ATOM 712 N N . SER A 1 94 ? -46.654 -24.959 9.376 1.00 35.08 91 SER A N 1
ATOM 713 C CA . SER A 1 94 ? -46.522 -24.355 10.696 1.00 35.60 91 SER A CA 1
ATOM 714 C C . SER A 1 94 ? -45.659 -23.095 10.667 1.00 35.09 91 SER A C 1
ATOM 715 O O . SER A 1 94 ? -45.256 -22.642 9.596 1.00 34.65 91 SER A O 1
ATOM 718 N N . ARG A 1 95 ? -45.365 -22.555 11.852 1.00 35.55 92 ARG A N 1
ATOM 719 C CA . ARG A 1 95 ? -44.563 -21.331 12.012 1.00 35.24 92 ARG A CA 1
ATOM 720 C C . ARG A 1 95 ? -45.292 -20.118 11.432 1.00 32.75 92 ARG A C 1
ATOM 721 O O . ARG A 1 95 ? -44.718 -19.338 10.660 1.00 32.53 92 ARG A O 1
ATOM 729 N N . ARG A 1 96 ? -46.561 -19.973 11.792 1.00 30.77 93 ARG A N 1
ATOM 730 C CA . ARG A 1 96 ? -47.352 -18.839 11.328 1.00 28.38 93 ARG A CA 1
ATOM 731 C C . ARG A 1 96 ? -47.742 -17.949 12.492 1.00 27.93 93 ARG A C 1
ATOM 732 O O . ARG A 1 96 ? -47.925 -18.425 13.615 1.00 28.85 93 ARG A O 1
ATOM 740 N N . ASP A 1 97 ? -47.837 -16.652 12.215 1.00 26.44 94 ASP A N 1
ATOM 741 C CA . ASP A 1 97 ? -47.973 -15.638 13.254 1.00 26.24 94 ASP A CA 1
ATOM 742 C C . ASP A 1 97 ? -49.412 -15.234 13.516 1.00 25.36 94 ASP A C 1
ATOM 743 O O . ASP A 1 97 ? -49.772 -14.893 14.646 1.00 25.37 94 ASP A O 1
ATOM 748 N N . ILE A 1 98 ? -50.230 -15.258 12.469 1.00 23.58 95 ILE A N 1
ATOM 749 C CA . ILE A 1 98 ? -51.614 -14.813 12.580 1.00 23.12 95 ILE A CA 1
ATOM 750 C C . ILE A 1 98 ? -52.570 -15.720 11.807 1.00 22.03 95 ILE A C 1
ATOM 751 O O . ILE A 1 98 ? -52.287 -16.151 10.683 1.00 21.35 95 ILE A O 1
ATOM 756 N N . LEU A 1 99 ? -53.697 -16.009 12.440 1.00 21.03 96 LEU A N 1
ATOM 757 C CA . LEU A 1 99 ? -54.753 -16.780 11.831 1.00 20.28 96 LEU A CA 1
ATOM 758 C C . LEU A 1 99 ? -55.891 -15.851 11.444 1.00 19.39 96 LEU A C 1
ATOM 759 O O . LEU A 1 99 ? -56.385 -15.083 12.275 1.00 19.68 96 LEU A O 1
ATOM 764 N N . ILE A 1 100 ? -56.294 -15.903 10.175 1.00 18.18 97 ILE A N 1
ATOM 765 C CA . ILE A 1 100 ? -57.515 -15.238 9.741 1.00 17.58 97 ILE A CA 1
ATOM 766 C C . ILE A 1 100 ? -58.511 -16.352 9.449 1.00 18.47 97 ILE A C 1
ATOM 767 O O . ILE A 1 100 ? -58.294 -17.157 8.542 1.00 18.34 97 ILE A O 1
ATOM 772 N N . SER A 1 101 ? -59.588 -16.417 10.231 1.00 19.26 98 SER A N 1
ATOM 773 C CA . SER A 1 101 ? -60.506 -17.562 10.164 1.00 20.09 98 SER A CA 1
ATOM 774 C C . SER A 1 101 ? -61.859 -17.257 9.532 1.00 19.89 98 SER A C 1
ATOM 775 O O . SER A 1 101 ? -62.535 -16.288 9.902 1.00 19.93 98 SER A O 1
ATOM 778 N N . LEU A 1 102 ? -62.235 -18.112 8.584 1.00 19.73 99 LEU A N 1
ATOM 779 C CA A LEU A 1 102 ? -63.529 -18.056 7.916 0.50 20.07 99 LEU A CA 1
ATOM 780 C CA B LEU A 1 102 ? -63.552 -18.028 7.954 0.50 20.18 99 LEU A CA 1
ATOM 781 C C . LEU A 1 102 ? -64.418 -19.211 8.379 1.00 21.09 99 LEU A C 1
ATOM 782 O O . LEU A 1 102 ? -65.544 -19.374 7.897 1.00 21.60 99 LEU A O 1
ATOM 791 N N . ARG A 1 103 ? -63.889 -20.020 9.294 1.00 22.13 100 ARG A N 1
ATOM 792 C CA . ARG A 1 103 ? -64.608 -21.179 9.837 1.00 23.70 100 ARG A CA 1
ATOM 793 C C . ARG A 1 103 ? -65.867 -20.719 10.565 1.00 24.55 100 ARG A C 1
ATOM 794 O O . ARG A 1 103 ? -65.823 -19.774 11.351 1.00 24.56 100 ARG A O 1
ATOM 802 N N . THR A 1 104 ? -66.987 -21.385 10.297 1.00 25.52 101 THR A N 1
ATOM 803 C CA . THR A 1 104 ? -68.260 -20.991 10.897 1.00 26.62 101 THR A CA 1
ATOM 804 C C . THR A 1 104 ? -68.328 -21.333 12.392 1.00 27.75 101 THR A C 1
ATOM 805 O O . THR A 1 104 ? -69.041 -20.679 13.154 1.00 27.94 101 THR A O 1
ATOM 809 N N . SER A 1 105 ? -67.565 -22.342 12.806 1.00 28.58 102 SER A N 1
ATOM 810 C CA . SER A 1 105 ? -67.414 -22.648 14.223 1.00 30.18 102 SER A CA 1
ATOM 811 C C . SER A 1 105 ? -65.965 -22.520 14.659 1.00 30.43 102 SER A C 1
ATOM 812 O O . SER A 1 105 ? -65.046 -22.729 13.863 1.00 29.62 102 SER A O 1
ATOM 815 N N . PHE A 1 106 ? -65.775 -22.185 15.931 1.00 31.64 103 PHE A N 1
ATOM 816 C CA . PHE A 1 106 ? -64.449 -22.128 16.537 1.00 32.55 103 PHE A CA 1
ATOM 817 C C . PHE A 1 106 ? -63.656 -23.394 16.217 1.00 33.53 103 PHE A C 1
ATOM 818 O O . PHE A 1 106 ? -64.152 -24.517 16.370 1.00 34.47 103 PHE A O 1
ATOM 826 N N . ALA A 1 107 ? -62.429 -23.191 15.756 1.00 33.72 104 ALA A N 1
ATOM 827 C CA . ALA A 1 107 ? -61.532 -24.279 15.402 1.00 34.81 104 ALA A CA 1
ATOM 828 C C . ALA A 1 107 ? -60.510 -24.455 16.514 1.00 36.01 104 ALA A C 1
ATOM 829 O O . ALA A 1 107 ? -59.893 -23.484 16.957 1.00 35.79 104 ALA A O 1
ATOM 831 N N . ASP A 1 108 ? -60.343 -25.693 16.969 1.00 37.69 105 ASP A N 1
ATOM 832 C CA . ASP A 1 108 ? -59.433 -25.985 18.075 1.00 39.20 105 ASP A CA 1
ATOM 833 C C . ASP A 1 108 ? -57.995 -25.521 17.812 1.00 38.46 105 ASP A C 1
ATOM 834 O O . ASP A 1 108 ? -57.309 -25.078 18.740 1.00 39.04 105 ASP A O 1
ATOM 839 N N . PHE A 1 109 ? -57.554 -25.588 16.553 1.00 37.19 106 PHE A N 1
ATOM 840 C CA . PHE A 1 109 ? -56.186 -25.177 16.197 1.00 36.49 106 PHE A CA 1
ATOM 841 C C . PHE A 1 109 ? -55.913 -23.678 16.385 1.00 35.06 106 PHE A C 1
ATOM 842 O O . PHE A 1 109 ? -54.758 -23.256 16.385 1.00 34.94 106 PHE A O 1
ATOM 850 N N . ALA A 1 110 ? -56.975 -22.891 16.550 1.00 33.80 107 ALA A N 1
ATOM 851 C CA . ALA A 1 110 ? -56.853 -21.457 16.802 1.00 32.83 107 ALA A CA 1
ATOM 852 C C . ALA A 1 110 ? -55.993 -21.149 18.027 1.00 33.52 107 ALA A C 1
ATOM 853 O O . ALA A 1 110 ? -55.325 -20.114 18.081 1.00 32.82 107 ALA A O 1
ATOM 855 N N . THR A 1 111 ? -56.002 -22.059 19.001 1.00 34.61 108 THR A N 1
ATOM 856 C CA . THR A 1 111 ? -55.237 -21.880 20.235 1.00 35.70 108 THR A CA 1
ATOM 857 C C . THR A 1 111 ? -53.723 -21.933 20.001 1.00 35.81 108 THR A C 1
ATOM 858 O O . THR A 1 111 ? -52.944 -21.542 20.870 1.00 36.87 108 THR A O 1
ATOM 862 N N . ALA A 1 112 ? -53.315 -22.413 18.827 1.00 35.02 109 ALA A N 1
ATOM 863 C CA . ALA A 1 112 ? -51.906 -22.400 18.427 1.00 35.13 109 ALA A CA 1
ATOM 864 C C . ALA A 1 112 ? -51.397 -20.984 18.113 1.00 34.13 109 ALA A C 1
ATOM 865 O O . ALA A 1 112 ? -50.186 -20.765 18.034 1.00 34.59 109 ALA A O 1
ATOM 867 N N . PHE A 1 113 ? -52.322 -20.035 17.950 1.00 32.56 110 PHE A N 1
ATOM 868 C CA . PHE A 1 113 ? -51.995 -18.662 17.533 1.00 31.29 110 PHE A CA 1
ATOM 869 C C . PHE A 1 113 ? -52.150 -17.629 18.645 1.00 31.67 110 PHE A C 1
ATOM 870 O O . PHE A 1 113 ? -53.071 -17.719 19.453 1.00 32.10 110 PHE A O 1
ATOM 878 N N . THR A 1 114 ? -51.262 -16.635 18.659 1.00 31.25 111 THR A N 1
ATOM 879 C CA . THR A 1 114 ? -51.362 -15.522 19.610 1.00 31.56 111 THR A CA 1
ATOM 880 C C . THR A 1 114 ? -52.196 -14.364 19.054 1.00 29.89 111 THR A C 1
ATOM 881 O O . THR A 1 114 ? -52.638 -13.492 19.810 1.00 30.04 111 THR A O 1
ATOM 885 N N . GLU A 1 115 ? -52.406 -14.361 17.735 1.00 27.71 112 GLU A N 1
ATOM 886 C CA . GLU A 1 115 ? -53.268 -13.374 17.085 1.00 26.65 112 GLU A CA 1
ATOM 887 C C . GLU A 1 115 ? -54.236 -14.068 16.140 1.00 24.78 112 GLU A C 1
ATOM 888 O O . GLU A 1 115 ? -53.819 -14.810 15.241 1.00 24.09 112 GLU A O 1
ATOM 894 N N . VAL A 1 116 ? -55.526 -13.843 16.365 1.00 24.05 113 VAL A N 1
ATOM 895 C CA . VAL A 1 116 ? -56.573 -14.397 15.512 1.00 23.01 113 VAL A CA 1
ATOM 896 C C . VAL A 1 116 ? -57.494 -13.276 15.036 1.00 22.36 113 VAL A C 1
ATOM 897 O O . VAL A 1 116 ? -57.814 -12.355 15.796 1.00 22.49 113 VAL A O 1
ATOM 901 N N . VAL A 1 117 ? -57.887 -13.356 13.765 1.00 20.75 114 VAL A N 1
ATOM 902 C CA . VAL A 1 117 ? -58.860 -12.451 13.176 1.00 20.04 114 VAL A CA 1
ATOM 903 C C . VAL A 1 117 ? -60.104 -13.255 12.816 1.00 20.05 114 VAL A C 1
ATOM 904 O O . VAL A 1 117 ? -60.009 -14.307 12.180 1.00 19.68 114 VAL A O 1
ATOM 908 N N . ASP A 1 118 ? -61.265 -12.759 13.238 1.00 20.20 115 ASP A N 1
ATOM 909 C CA . ASP A 1 118 ? -62.542 -13.382 12.915 1.00 20.42 115 ASP A CA 1
ATOM 910 C C . ASP A 1 118 ? -63.486 -12.265 12.477 1.00 20.17 115 ASP A C 1
ATOM 911 O O . ASP A 1 118 ? -63.052 -11.113 12.352 1.00 19.57 115 ASP A O 1
ATOM 916 N N . PHE A 1 119 ? -64.753 -12.595 12.221 1.00 20.08 116 PHE A N 1
ATOM 917 C CA . PHE A 1 119 ? -65.682 -11.659 11.578 1.00 20.39 116 PHE A CA 1
ATOM 918 C C . PHE A 1 119 ? -67.100 -11.771 12.100 1.00 21.56 116 PHE A C 1
ATOM 919 O O . PHE A 1 119 ? -67.545 -12.850 12.483 1.00 21.93 116 PHE A O 1
ATOM 927 N N . VAL A 1 120 ? -67.799 -10.641 12.087 1.00 22.32 117 VAL A N 1
ATOM 928 C CA . VAL A 1 120 ? -69.242 -10.620 12.266 1.00 24.12 117 VAL A CA 1
ATOM 929 C C . VAL A 1 120 ? -69.851 -10.202 10.936 1.00 24.15 117 VAL A C 1
ATOM 930 O O . VAL A 1 120 ? -69.859 -9.008 10.599 1.00 24.23 117 VAL A O 1
ATOM 934 N N . PRO A 1 121 ? -70.349 -11.185 10.160 1.00 24.91 118 PRO A N 1
ATOM 935 C CA . PRO A 1 121 ? -70.958 -10.858 8.874 1.00 25.39 118 PRO A CA 1
ATOM 936 C C . PRO A 1 121 ? -72.194 -9.984 9.047 1.00 27.16 118 PRO A C 1
ATOM 937 O O . PRO A 1 121 ? -72.785 -9.935 10.131 1.00 27.77 118 PRO A O 1
ATOM 941 N N . TYR A 1 122 ? -72.565 -9.300 7.974 1.00 28.36 119 TYR A N 1
ATOM 942 C CA . TYR A 1 122 ? -73.676 -8.362 7.987 1.00 30.80 119 TYR A CA 1
ATOM 943 C C . TYR A 1 122 ? -75.039 -9.055 8.038 1.00 32.37 119 TYR A C 1
ATOM 944 O O . TYR A 1 122 ? -75.953 -8.562 8.693 1.00 33.77 119 TYR A O 1
ATOM 953 N N . GLU A 1 123 ? -75.170 -10.186 7.347 1.00 32.95 120 GLU A N 1
ATOM 954 C CA . GLU A 1 123 ? -76.434 -10.936 7.295 1.00 34.94 120 GLU A CA 1
ATOM 955 C C . GLU A 1 123 ? -76.883 -11.386 8.686 1.00 35.63 120 GLU A C 1
ATOM 956 O O . GLU A 1 123 ? -76.099 -11.961 9.444 1.00 34.91 120 GLU A O 1
ATOM 962 N N . ASP A 1 124 ? -78.148 -11.124 9.014 1.00 37.33 121 ASP A N 1
ATOM 963 C CA . ASP A 1 124 ? -78.714 -11.525 10.305 1.00 38.54 121 ASP A CA 1
ATOM 964 C C . ASP A 1 124 ? -78.635 -13.025 10.562 1.00 37.85 121 ASP A C 1
ATOM 965 O O . ASP A 1 124 ? -78.399 -13.446 11.694 1.00 37.78 121 ASP A O 1
ATOM 970 N N . SER A 1 125 ? -78.816 -13.822 9.509 1.00 37.42 122 SER A N 1
ATOM 971 C CA . SER A 1 125 ? -78.813 -15.283 9.626 1.00 37.18 122 SER A CA 1
ATOM 972 C C . SER A 1 125 ? -77.449 -15.854 10.021 1.00 35.70 122 SER A C 1
ATOM 973 O O . SER A 1 125 ? -77.347 -17.025 10.391 1.00 35.61 122 SER A O 1
ATOM 976 N N . LEU A 1 126 ? -76.407 -15.025 9.946 1.00 34.07 123 LEU A N 1
ATOM 977 C CA . LEU A 1 126 ? -75.058 -15.455 10.305 1.00 32.92 123 LEU A CA 1
ATOM 978 C C . LEU A 1 126 ? -74.597 -14.955 11.679 1.00 32.68 123 LEU A C 1
ATOM 979 O O . LEU A 1 126 ? -73.512 -15.319 12.142 1.00 32.21 123 LEU A O 1
ATOM 984 N N . LYS A 1 127 ? -75.424 -14.135 12.328 1.00 33.20 124 LYS A N 1
ATOM 985 C CA . LYS A 1 127 ? -75.073 -13.529 13.616 1.00 33.20 124 LYS A CA 1
ATOM 986 C C . LYS A 1 127 ? -74.925 -14.552 14.740 1.00 33.41 124 LYS A C 1
ATOM 987 O O . LYS A 1 127 ? -74.000 -14.448 15.547 1.00 33.02 124 LYS A O 1
ATOM 993 N N . GLN A 1 128 ? -75.831 -15.531 14.797 1.00 34.09 125 GLN A N 1
ATOM 994 C CA . GLN A 1 128 ? -75.784 -16.550 15.851 1.00 34.44 125 GLN A CA 1
ATOM 995 C C . GLN A 1 128 ? -74.463 -17.321 15.843 1.00 33.21 125 GLN A C 1
ATOM 996 O O . GLN A 1 128 ? -73.853 -17.524 16.898 1.00 33.41 125 GLN A O 1
ATOM 1002 N N . LEU A 1 129 ? -74.018 -17.734 14.656 1.00 31.89 126 LEU A N 1
ATOM 1003 C CA . LEU A 1 129 ? -72.734 -18.425 14.523 1.00 31.06 126 LEU A CA 1
ATOM 1004 C C . LEU A 1 129 ? -71.589 -17.570 15.065 1.00 30.13 126 LEU A C 1
ATOM 1005 O O . LEU A 1 129 ? -70.728 -18.072 15.793 1.00 30.07 126 LEU A O 1
ATOM 1010 N N . ALA A 1 130 ? -71.605 -16.279 14.730 1.00 29.53 127 ALA A N 1
ATOM 1011 C CA . ALA A 1 130 ? -70.564 -15.345 15.167 1.00 29.18 127 ALA A CA 1
ATOM 1012 C C . ALA A 1 130 ? -70.546 -15.188 16.686 1.00 30.18 127 ALA A C 1
ATOM 1013 O O . ALA A 1 130 ? -69.476 -15.112 17.294 1.00 29.9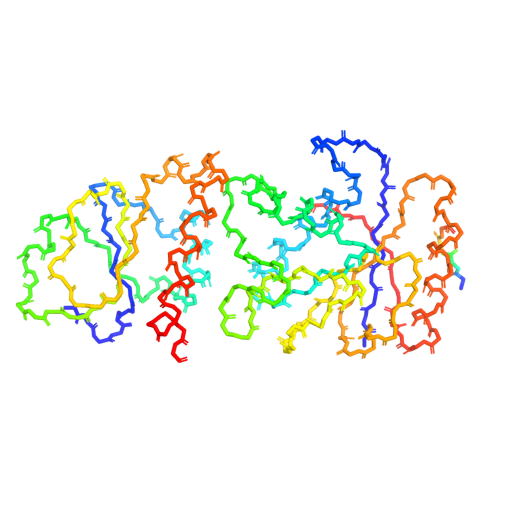5 127 ALA A O 1
ATOM 1015 N N . ARG A 1 131 ? -71.731 -15.153 17.293 1.00 31.39 128 ARG A N 1
ATOM 1016 C CA . ARG A 1 131 ? -71.840 -15.069 18.752 1.00 32.92 128 ARG A CA 1
ATOM 1017 C C . ARG A 1 131 ? -71.256 -16.306 19.418 1.00 33.09 128 ARG A C 1
ATOM 1018 O O . ARG A 1 131 ? -70.529 -16.197 20.402 1.00 33.51 128 ARG A O 1
ATOM 1026 N N . GLU A 1 132 ? -71.554 -17.473 18.852 1.00 33.33 129 GLU A N 1
ATOM 1027 C CA . GLU A 1 132 ? -71.027 -18.742 19.346 1.00 34.12 129 GLU A CA 1
ATOM 1028 C C . GLU A 1 132 ? -69.492 -18.800 19.290 1.00 33.05 129 GLU A C 1
ATOM 1029 O O . GLU A 1 132 ? -68.853 -19.232 20.250 1.00 33.63 129 GLU A O 1
ATOM 1035 N N . ARG A 1 133 ? -68.906 -18.347 18.181 1.00 31.24 130 ARG A N 1
ATOM 1036 C CA . ARG A 1 133 ? -67.444 -18.292 18.055 1.00 30.40 130 ARG A CA 1
ATOM 1037 C C . ARG A 1 133 ? -66.827 -17.378 19.112 1.00 30.86 130 ARG A C 1
ATOM 1038 O O . ARG A 1 133 ? -65.863 -17.759 19.783 1.00 30.97 130 ARG A O 1
ATOM 1046 N N . TYR A 1 134 ? -67.405 -16.186 19.259 1.00 31.44 131 TYR A N 1
ATOM 1047 C CA . TYR A 1 134 ? -66.945 -15.181 20.219 1.00 32.73 131 TYR A CA 1
ATOM 1048 C C . TYR A 1 134 ? -66.882 -15.772 21.630 1.00 34.36 131 TYR A C 1
ATOM 1049 O O . TYR A 1 134 ? -65.899 -15.573 22.352 1.00 34.65 131 TYR A O 1
ATOM 1058 N N . LYS A 1 135 ? -67.932 -16.507 21.996 1.00 35.46 132 LYS A N 1
ATOM 1059 C CA . LYS A 1 135 ? -68.004 -17.200 23.284 1.00 37.35 132 LYS A CA 1
ATOM 1060 C C . LYS A 1 135 ? -66.845 -18.178 23.437 1.00 37.28 132 LYS A C 1
ATOM 1061 O O . LYS A 1 135 ? -66.197 -18.219 24.483 1.00 38.57 132 LYS A O 1
ATOM 1067 N N . ALA A 1 136 ? -66.583 -18.950 22.382 1.00 36.30 133 ALA A N 1
ATOM 1068 C CA . ALA A 1 136 ? -65.578 -20.013 22.419 1.00 36.35 133 ALA A CA 1
ATOM 1069 C C . ALA A 1 136 ? -64.144 -19.482 22.510 1.00 35.95 133 ALA A C 1
ATOM 1070 O O . ALA A 1 136 ? -63.296 -20.086 23.175 1.00 36.47 133 ALA A O 1
ATOM 1072 N N . TYR A 1 137 ? -63.876 -18.358 21.845 1.00 34.66 134 TYR A N 1
ATOM 1073 C CA . TYR A 1 137 ? -62.601 -17.664 21.999 1.00 34.23 134 TYR A CA 1
ATOM 1074 C C . TYR A 1 137 ? -62.388 -17.228 23.445 1.00 35.78 134 TYR A C 1
ATOM 1075 O O . TYR A 1 137 ? -61.273 -17.323 23.966 1.00 36.26 134 TYR A O 1
ATOM 1084 N N . ARG A 1 138 ? -63.455 -16.744 24.078 1.00 36.80 135 ARG A N 1
ATOM 1085 C CA . ARG A 1 138 ? -63.395 -16.318 25.481 1.00 38.84 135 ARG A CA 1
ATOM 1086 C C . ARG A 1 138 ? -63.042 -17.482 26.411 1.00 39.93 135 ARG A C 1
ATOM 1087 O O . ARG A 1 138 ? -62.180 -17.340 27.278 1.00 40.82 135 ARG A O 1
ATOM 1095 N N . VAL A 1 139 ? -63.700 -18.624 26.204 1.00 40.00 136 VAL A N 1
ATOM 1096 C CA . VAL A 1 139 ? -63.472 -19.846 26.992 1.00 41.38 136 VAL A CA 1
ATOM 1097 C C . VAL A 1 139 ? -62.036 -20.366 26.831 1.00 41.55 136 VAL A C 1
ATOM 1098 O O . VAL A 1 139 ? -61.459 -20.917 27.771 1.00 42.82 136 VAL A O 1
ATOM 1102 N N . ALA A 1 140 ? -61.469 -20.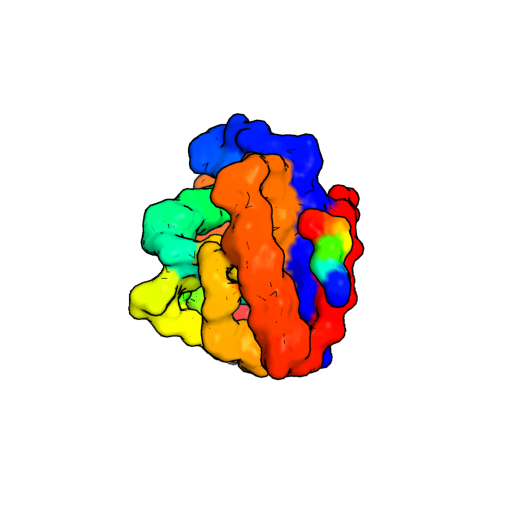179 25.640 1.00 40.03 137 ALA A N 1
ATOM 1103 C CA . ALA A 1 140 ? -60.111 -20.631 25.333 1.00 40.21 137 ALA A CA 1
ATOM 1104 C C . ALA A 1 140 ? -59.030 -19.646 25.795 1.00 40.73 137 ALA A C 1
ATOM 1105 O O . ALA A 1 140 ? -57.838 -19.862 25.554 1.00 41.07 137 ALA A O 1
ATOM 1107 N N . GLY A 1 141 ? -59.448 -18.564 26.445 1.00 41.27 138 GLY A N 1
ATOM 1108 C CA . GLY A 1 141 ? -58.513 -17.636 27.085 1.00 41.93 138 GLY A CA 1
ATOM 1109 C C . GLY A 1 141 ? -58.021 -16.488 26.225 1.00 40.82 138 GLY A C 1
ATOM 1110 O O . GLY A 1 141 ? -57.016 -15.850 26.552 1.00 41.35 138 GLY A O 1
ATOM 1111 N N . PHE A 1 142 ? -58.720 -16.224 25.123 1.00 39.15 139 PHE A N 1
ATOM 1112 C CA . PHE A 1 142 ? -58.390 -15.092 24.270 1.00 37.90 139 PHE A CA 1
ATOM 1113 C C . PHE A 1 142 ? -58.911 -13.778 24.836 1.00 38.43 139 PHE A C 1
ATOM 1114 O O . PHE A 1 142 ? -60.017 -13.719 25.387 1.00 38.99 139 PHE A O 1
ATOM 1122 N N A ASN A 1 143 ? -58.101 -12.733 24.697 0.50 38.32 140 ASN A N 1
ATOM 1123 N N B ASN A 1 143 ? -58.098 -12.733 24.711 0.50 38.36 140 ASN A N 1
ATOM 1124 C CA A ASN A 1 143 ? -58.536 -11.363 24.924 0.50 38.61 140 ASN A CA 1
ATOM 1125 C CA B ASN A 1 143 ? -58.551 -11.368 24.938 0.50 38.68 140 ASN A CA 1
ATOM 1126 C C A ASN A 1 143 ? -59.292 -10.900 23.686 0.50 37.26 140 ASN A C 1
ATOM 1127 C C B ASN A 1 143 ? -59.295 -10.911 23.691 0.50 37.30 140 ASN A C 1
ATOM 1128 O O A ASN A 1 143 ? -58.724 -10.858 22.589 0.50 35.97 140 ASN A O 1
ATOM 1129 O O B ASN A 1 143 ? -58.723 -10.883 22.596 0.50 36.00 140 ASN A O 1
ATOM 1138 N N . LEU A 1 144 ? -60.570 -10.569 23.857 1.00 37.33 141 LEU A N 1
ATOM 1139 C CA . LEU A 1 144 ? -61.440 -10.253 22.722 1.00 36.33 141 LEU A CA 1
ATOM 1140 C C . LEU A 1 144 ? -61.657 -8.765 22.491 1.00 36.38 141 LEU A C 1
ATOM 1141 O O . LEU A 1 144 ? -61.700 -7.979 23.436 1.00 37.27 141 LEU A O 1
ATOM 1146 N N . ASN A 1 145 ? -61.783 -8.389 21.221 1.00 35.31 142 ASN A N 1
ATOM 1147 C CA . ASN A 1 145 ? -62.213 -7.043 20.844 1.00 35.57 142 ASN A CA 1
ATOM 1148 C C . ASN A 1 145 ? -62.940 -7.045 19.499 1.00 34.24 142 ASN A C 1
ATOM 1149 O O . ASN A 1 145 ? -62.772 -7.963 18.691 1.00 33.11 142 ASN A O 1
ATOM 1154 N N . THR A 1 146 ? -63.760 -6.023 19.273 1.00 34.18 143 THR A N 1
ATOM 1155 C CA . THR A 1 146 ? -64.394 -5.833 17.975 1.00 33.04 143 THR A CA 1
ATOM 1156 C C . THR A 1 146 ? -63.833 -4.569 17.342 1.00 32.63 143 THR A C 1
ATOM 1157 O O . THR A 1 146 ? -63.492 -3.613 18.045 1.00 33.62 143 THR A O 1
ATOM 1161 N N . ALA A 1 147 ? -63.739 -4.564 16.017 1.00 30.79 144 ALA A N 1
ATOM 1162 C CA . ALA A 1 147 ? -63.193 -3.419 15.305 1.00 30.09 144 ALA A CA 1
ATOM 1163 C C . ALA A 1 147 ? -63.836 -3.246 13.939 1.00 29.12 144 ALA A C 1
ATOM 1164 O O . ALA A 1 147 ? -64.528 -4.142 13.438 1.00 28.37 144 ALA A O 1
ATOM 1166 N N . THR A 1 148 ? -63.619 -2.075 13.353 1.00 28.50 145 THR A N 1
ATOM 1167 C CA . THR A 1 148 ? -64.029 -1.804 11.993 1.00 27.76 145 THR A CA 1
ATOM 1168 C C . THR A 1 148 ? -62.758 -1.549 11.196 1.00 26.91 145 THR A C 1
ATOM 1169 O O . THR A 1 148 ? -61.926 -0.721 11.575 1.00 27.19 145 THR A O 1
ATOM 1173 N N . TRP A 1 149 ? -62.611 -2.278 10.100 1.00 25.48 146 TRP A N 1
ATOM 1174 C CA . TRP A 1 149 ? -61.441 -2.140 9.249 1.00 24.78 146 TRP A CA 1
ATOM 1175 C C . TRP A 1 149 ? -61.437 -0.784 8.554 1.00 25.56 146 TRP A C 1
ATOM 1176 O O . TRP A 1 149 ? -62.483 -0.305 8.120 1.00 25.64 146 TRP A O 1
ATOM 1187 N N . LYS A 1 150 ? -60.264 -0.155 8.483 1.00 26.44 147 LYS A N 1
ATOM 1188 C CA . LYS A 1 150 ? -60.076 1.006 7.605 1.00 27.42 147 LYS A CA 1
ATOM 1189 C C . LYS A 1 150 ? -58.933 0.821 6.598 1.00 26.83 147 LYS A C 1
ATOM 1190 O O . LYS A 1 150 ? -58.037 -0.003 6.809 1.00 26.71 147 LYS A O 1
ATOM 1196 N N . ILE B 2 34 ? -19.733 -6.759 -8.513 1.00 41.33 33 ILE B N 1
ATOM 1197 C CA . ILE B 2 34 ? -20.895 -6.840 -7.577 1.00 40.55 33 ILE B CA 1
ATOM 1198 C C . ILE B 2 34 ? -20.407 -6.958 -6.131 1.00 41.10 33 ILE B C 1
ATOM 1199 O O . ILE B 2 34 ? -19.694 -7.910 -5.792 1.00 42.13 33 ILE B O 1
ATOM 1204 N N . PRO B 2 35 ? -20.788 -5.989 -5.274 1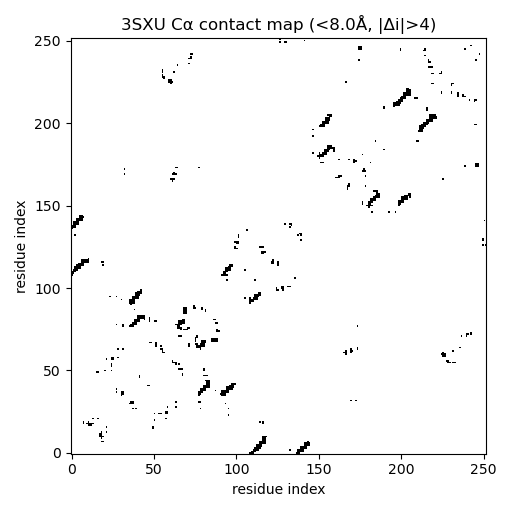.00 40.68 34 PRO B N 1
ATOM 1205 C CA . PRO B 2 35 ? -20.419 -6.013 -3.853 1.00 41.02 34 PRO B CA 1
ATOM 1206 C C . PRO B 2 35 ? -20.882 -7.280 -3.126 1.00 40.67 34 PRO B C 1
ATOM 1207 O O . PRO B 2 35 ? -21.878 -7.906 -3.517 1.00 40.02 34 PRO B O 1
ATOM 1211 N N . ALA B 2 36 ? -20.159 -7.642 -2.071 1.00 40.83 35 ALA B N 1
ATOM 1212 C CA . ALA B 2 36 ? -20.490 -8.817 -1.264 1.00 40.23 35 ALA B CA 1
ATOM 1213 C C . ALA B 2 36 ? -21.867 -8.735 -0.591 1.00 38.52 35 ALA B C 1
ATOM 1214 O O . ALA B 2 36 ? -22.528 -9.764 -0.400 1.00 38.93 35 ALA B O 1
ATOM 1216 N N A HIS B 2 37 ? -22.293 -7.518 -0.251 0.50 37.26 36 HIS B N 1
ATOM 1217 N N B HIS B 2 37 ? -22.294 -7.523 -0.238 0.50 37.33 36 HIS B N 1
ATOM 1218 C CA A HIS B 2 37 ? -23.565 -7.299 0.446 0.50 35.70 36 HIS B CA 1
ATOM 1219 C CA B HIS B 2 37 ? -23.573 -7.323 0.451 0.50 35.82 36 HIS B CA 1
ATOM 1220 C C A HIS B 2 37 ? -24.792 -7.492 -0.449 0.50 33.90 36 HIS B C 1
ATOM 1221 C C B HIS B 2 37 ? -24.782 -7.565 -0.454 0.50 33.98 36 HIS B C 1
ATOM 1222 O O A HIS B 2 37 ? -25.891 -7.730 0.051 0.50 33.31 36 HIS B O 1
ATOM 1223 O O B HIS B 2 37 ? -25.859 -7.911 0.034 0.50 33.39 36 HIS B O 1
ATOM 1236 N N . VAL B 2 38 ? -24.595 -7.390 -1.762 1.00 32.97 37 VAL B N 1
ATOM 1237 C CA . VAL B 2 38 ? -25.692 -7.508 -2.744 1.00 30.67 37 VAL B CA 1
ATOM 1238 C C . VAL B 2 38 ? -26.260 -8.931 -2.841 1.00 29.78 37 VAL B C 1
ATOM 1239 O O . VAL B 2 38 ? -25.512 -9.907 -2.962 1.00 30.27 37 VAL B O 1
ATOM 1243 N N . ARG B 2 39 ? -27.589 -9.030 -2.784 1.00 27.33 38 ARG B N 1
ATOM 1244 C CA . ARG B 2 39 ? -28.281 -10.313 -2.815 1.00 26.63 38 ARG B CA 1
ATOM 1245 C C . ARG B 2 39 ? -29.193 -10.447 -4.036 1.00 24.63 38 ARG B C 1
ATOM 1246 O O . ARG B 2 39 ? -29.661 -11.545 -4.345 1.00 24.37 38 ARG B O 1
ATOM 1254 N N . LEU B 2 40 ? -29.445 -9.328 -4.715 1.00 22.74 39 LEU B N 1
ATOM 1255 C CA . LEU B 2 40 ? -30.278 -9.324 -5.923 1.00 21.24 39 LEU B CA 1
ATOM 1256 C C . LEU B 2 40 ? -29.842 -8.249 -6.904 1.00 21.00 39 LEU B C 1
ATOM 1257 O O . LEU B 2 40 ? -29.622 -7.091 -6.524 1.00 21.32 39 LEU B O 1
ATOM 1262 N N . VAL B 2 41 ? -29.703 -8.643 -8.165 1.00 21.14 40 VAL B N 1
ATOM 1263 C CA . VAL B 2 41 ? -29.476 -7.699 -9.243 1.00 21.04 40 VAL B CA 1
ATOM 1264 C C . VAL B 2 41 ? -30.804 -7.509 -9.960 1.00 20.95 40 VAL B C 1
ATOM 1265 O O . VAL B 2 41 ? -31.439 -8.478 -10.364 1.00 20.79 40 VAL B O 1
ATOM 1269 N N . MET B 2 42 ? -31.235 -6.259 -10.075 1.00 20.91 41 MET B N 1
ATOM 1270 C CA . MET B 2 42 ? -32.465 -5.936 -10.778 1.00 21.01 41 MET B CA 1
ATOM 1271 C C . MET B 2 42 ? -32.107 -5.279 -12.103 1.00 21.46 41 MET B C 1
ATOM 1272 O O . MET B 2 42 ? -31.349 -4.310 -12.126 1.00 21.84 41 MET B O 1
ATOM 1277 N N . VAL B 2 43 ? -32.638 -5.817 -13.203 1.00 21.67 42 VAL B N 1
ATOM 1278 C CA . VAL B 2 43 ? -32.346 -5.284 -14.532 1.00 23.13 42 VAL B CA 1
ATOM 1279 C C . VAL B 2 43 ? -33.608 -4.832 -15.268 1.00 23.46 42 VAL B C 1
ATOM 1280 O O . VAL B 2 43 ? -34.588 -5.568 -15.352 1.00 22.84 42 VAL B O 1
ATOM 1284 N N . ALA B 2 44 ? -33.560 -3.607 -15.780 1.00 24.88 43 ALA B N 1
ATOM 1285 C CA . ALA B 2 44 ? -34.609 -3.041 -16.617 1.00 26.48 43 ALA B CA 1
ATOM 1286 C C . ALA B 2 44 ? -34.014 -1.907 -17.439 1.00 28.30 43 ALA B C 1
ATOM 1287 O O . ALA B 2 44 ? -33.020 -1.294 -17.034 1.00 28.85 43 ALA B O 1
ATOM 1289 N N . ASN B 2 45 ? -34.610 -1.636 -18.595 1.00 30.50 44 ASN B N 1
ATOM 1290 C CA . ASN B 2 45 ? -34.194 -0.490 -19.407 1.00 32.88 44 ASN B CA 1
ATOM 1291 C C . ASN B 2 45 ? -34.493 0.818 -18.680 1.00 33.03 44 ASN B C 1
ATOM 1292 O O . ASN B 2 45 ? -33.695 1.763 -18.720 1.00 34.02 44 ASN B O 1
ATOM 1297 N N . ASP B 2 46 ? -35.635 0.834 -17.996 1.00 32.75 45 ASP B N 1
ATOM 1298 C CA . ASP B 2 46 ? -36.075 1.951 -17.175 1.00 32.68 45 ASP B CA 1
ATOM 1299 C C . ASP B 2 46 ? -36.230 1.440 -15.739 1.00 30.94 45 ASP B C 1
ATOM 1300 O O . ASP B 2 46 ? -37.242 0.821 -15.384 1.00 30.38 45 ASP B O 1
ATOM 1305 N N . LEU B 2 47 ? -35.207 1.689 -14.927 1.00 29.71 46 LEU B N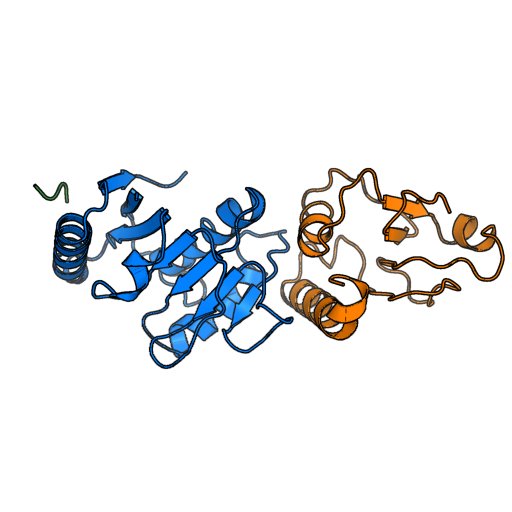 1
ATOM 1306 C CA . LEU B 2 47 ? -35.165 1.160 -13.562 1.00 27.94 46 LEU B CA 1
ATOM 1307 C C . LEU B 2 47 ? -36.165 1.874 -12.659 1.00 26.47 46 LEU B C 1
ATOM 1308 O O . LEU B 2 47 ? -36.210 3.111 -12.632 1.00 26.92 46 LEU B O 1
ATOM 1313 N N . PRO B 2 48 ? -36.987 1.097 -11.935 1.00 24.59 47 PRO B N 1
ATOM 1314 C CA . PRO B 2 48 ? -37.997 1.699 -11.064 1.00 23.39 47 PRO B CA 1
ATOM 1315 C C . PRO B 2 48 ? -37.397 2.175 -9.735 1.00 22.20 47 PRO B C 1
ATOM 1316 O O . PRO B 2 48 ? -36.321 1.727 -9.345 1.00 21.52 47 PRO B O 1
ATOM 1320 N N . ALA B 2 49 ? -38.098 3.073 -9.048 1.00 21.21 48 ALA B N 1
ATOM 1321 C CA . ALA B 2 49 ? -37.702 3.466 -7.699 1.00 20.43 48 ALA B CA 1
ATOM 1322 C C . ALA B 2 49 ? -37.785 2.246 -6.787 1.00 18.90 48 ALA B C 1
ATOM 1323 O O . ALA B 2 49 ? -38.723 1.451 -6.890 1.00 17.97 48 ALA B O 1
ATOM 1325 N N . LEU B 2 50 ? -36.823 2.097 -5.884 1.00 18.62 49 LEU B N 1
ATOM 1326 C CA . LEU B 2 50 ? -36.887 0.987 -4.928 1.00 18.16 49 LEU B CA 1
ATOM 1327 C C . LEU B 2 50 ? -38.047 1.147 -3.941 1.00 17.92 49 LEU B C 1
ATOM 1328 O O . LEU B 2 50 ? -38.479 0.175 -3.317 1.00 18.42 49 LEU B O 1
ATOM 1333 N N . THR B 2 51 ? -38.584 2.360 -3.844 1.00 17.49 50 THR B N 1
ATOM 1334 C CA . THR B 2 51 ? -39.770 2.590 -3.015 1.00 17.61 50 THR B CA 1
ATOM 1335 C C . THR B 2 51 ? -41.087 2.419 -3.772 1.00 16.89 50 THR B C 1
ATOM 1336 O O . THR B 2 51 ? -42.153 2.640 -3.207 1.00 17.40 50 THR B O 1
ATOM 1340 N N . ASP B 2 52 ? -41.030 2.030 -5.043 1.00 16.07 51 ASP B N 1
ATOM 1341 C CA . ASP B 2 52 ? -42.253 1.642 -5.761 1.00 16.40 51 ASP B CA 1
ATOM 1342 C C . ASP B 2 52 ? -42.931 0.521 -4.943 1.00 15.43 51 ASP B C 1
ATOM 1343 O O . ASP B 2 52 ? -42.277 -0.465 -4.616 1.00 14.85 51 ASP B O 1
ATOM 1348 N N . PRO B 2 53 ? -44.222 0.681 -4.586 1.00 15.54 52 PRO B N 1
ATOM 1349 C CA . PRO B 2 53 ? -44.882 -0.296 -3.692 1.00 15.15 52 PRO B CA 1
ATOM 1350 C C . PRO B 2 53 ? -44.879 -1.732 -4.224 1.00 14.02 52 PRO B C 1
ATOM 1351 O O . PRO B 2 53 ? -44.775 -2.688 -3.445 1.00 13.15 52 PRO B O 1
ATOM 1355 N N . LEU B 2 54 ? -44.992 -1.881 -5.541 1.00 13.04 53 LEU B N 1
ATOM 1356 C CA . LEU B 2 54 ? -44.980 -3.201 -6.150 1.00 13.11 53 LEU B CA 1
ATOM 1357 C C . LEU B 2 54 ? -43.577 -3.800 -6.096 1.00 12.37 53 LEU B C 1
ATOM 1358 O O . LEU B 2 54 ? -43.412 -4.998 -5.820 1.00 12.23 53 LEU B O 1
ATOM 1363 N N . VAL B 2 55 ? -42.569 -2.968 -6.356 1.00 12.80 54 VAL B N 1
ATOM 1364 C CA . VAL B 2 55 ? -41.172 -3.404 -6.209 1.00 13.34 54 VAL B CA 1
ATOM 1365 C C . VAL B 2 55 ? -40.916 -3.835 -4.762 1.00 13.23 54 VAL B C 1
ATOM 1366 O O . VAL B 2 55 ? -40.314 -4.885 -4.514 1.00 13.25 54 VAL B O 1
ATOM 1370 N N A SER B 2 56 ? -41.388 -3.027 -3.812 0.50 13.34 55 SER B N 1
ATOM 1371 N N B SER B 2 56 ? -41.400 -3.038 -3.817 0.50 13.65 55 SER B N 1
ATOM 1372 C CA A SER B 2 56 ? -41.291 -3.361 -2.389 0.50 13.33 55 SER B CA 1
ATOM 1373 C CA B SER B 2 56 ? -41.262 -3.374 -2.411 0.50 14.01 55 SER B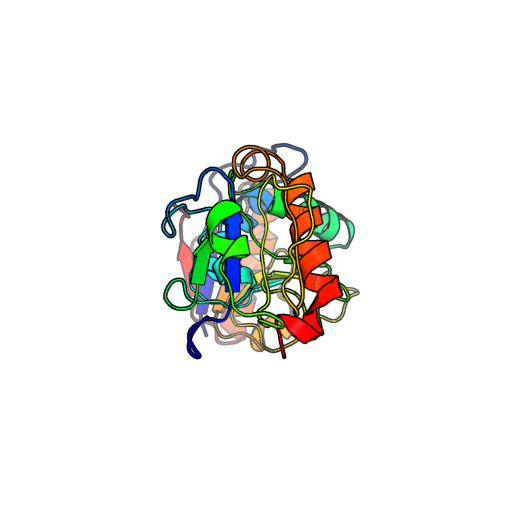 CA 1
ATOM 1374 C C A SER B 2 56 ? -41.897 -4.730 -2.076 0.50 13.39 55 SER B C 1
ATOM 1375 C C B SER B 2 56 ? -41.896 -4.730 -2.074 0.50 13.74 55 SER B C 1
AT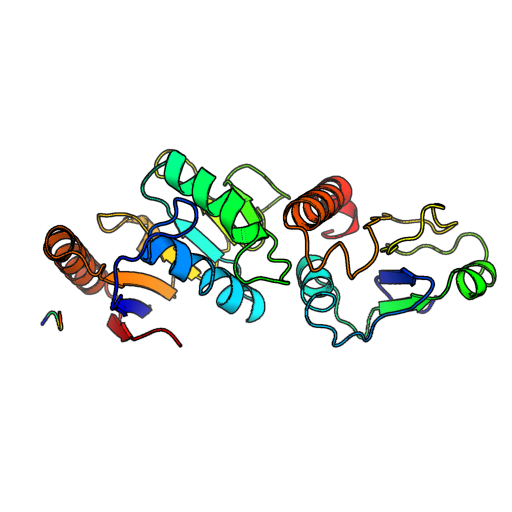OM 1376 O O A SER B 2 56 ? -41.293 -5.530 -1.355 0.50 13.36 55 SER B O 1
ATOM 1377 O O B SER B 2 56 ? -41.305 -5.526 -1.337 0.50 13.71 55 SER B O 1
ATOM 1382 N N . ASP B 2 57 ? -43.084 -4.991 -2.622 1.00 12.96 56 ASP B N 1
ATOM 1383 C CA . ASP B 2 57 ? -43.785 -6.262 -2.412 1.00 12.94 56 ASP B CA 1
ATOM 1384 C C . ASP B 2 57 ? -42.951 -7.445 -2.925 1.00 12.70 56 ASP B C 1
ATOM 1385 O O . ASP B 2 57 ? -42.826 -8.463 -2.250 1.00 12.53 56 ASP B O 1
ATOM 1390 N N . VAL B 2 58 ? -42.401 -7.316 -4.131 1.00 12.77 57 VAL B N 1
ATOM 1391 C CA . VAL B 2 58 ? -41.589 -8.395 -4.699 1.00 12.71 57 VAL B CA 1
ATOM 1392 C C . VAL B 2 58 ? -40.323 -8.611 -3.856 1.00 12.97 57 VAL B C 1
ATOM 1393 O O . VAL B 2 58 ? -39.961 -9.755 -3.546 1.00 12.93 57 VAL B O 1
ATOM 1397 N N . LEU B 2 59 ? -39.661 -7.524 -3.468 1.00 12.64 58 LEU B N 1
ATOM 1398 C CA . LEU B 2 59 ? -38.478 -7.649 -2.614 1.00 13.78 58 LEU B CA 1
ATOM 1399 C C . LEU B 2 59 ? -38.836 -8.332 -1.294 1.00 14.04 58 LEU B C 1
ATOM 1400 O O . LEU B 2 59 ? -38.105 -9.209 -0.830 1.00 14.75 58 LEU B O 1
ATOM 1405 N N . ARG B 2 60 ? -39.966 -7.941 -0.701 1.00 14.19 59 ARG B N 1
ATOM 1406 C CA . ARG B 2 60 ? -40.432 -8.562 0.547 1.00 14.99 59 ARG B CA 1
ATOM 1407 C C . ARG B 2 60 ? -40.656 -10.073 0.356 1.00 15.49 59 ARG B C 1
ATOM 1408 O O . ARG B 2 60 ? -40.258 -10.872 1.210 1.00 16.30 59 ARG B O 1
ATOM 1416 N N . ALA B 2 61 ? -41.280 -10.446 -0.763 1.00 15.27 60 ALA B N 1
ATOM 1417 C CA . ALA B 2 61 ? -41.525 -11.855 -1.100 1.00 15.60 60 ALA B CA 1
ATOM 1418 C C . ALA B 2 61 ? -40.225 -12.646 -1.255 1.00 16.74 60 ALA B C 1
ATOM 1419 O O . ALA B 2 61 ? -40.167 -13.831 -0.902 1.00 17.62 60 ALA B O 1
ATOM 1421 N N . LEU B 2 62 ? -39.202 -12.002 -1.817 1.00 16.98 61 LEU B N 1
ATOM 1422 C CA . LEU B 2 62 ? -37.875 -12.622 -1.982 1.00 18.35 61 LEU B CA 1
ATOM 1423 C C . LEU B 2 62 ? -37.049 -12.615 -0.699 1.00 19.52 61 LEU B C 1
ATOM 1424 O O . LEU B 2 62 ? -35.986 -13.258 -0.623 1.00 19.98 61 LEU B O 1
ATOM 1429 N N . THR B 2 63 ? -37.550 -11.905 0.312 1.00 19.85 62 THR B N 1
ATOM 1430 C CA . THR B 2 63 ? -36.853 -11.666 1.592 1.00 21.51 62 THR B CA 1
ATOM 1431 C C . THR B 2 63 ? -35.526 -10.934 1.370 1.00 21.92 62 THR B C 1
ATOM 1432 O O . THR B 2 63 ? -34.520 -11.214 2.028 1.00 22.95 62 THR B O 1
ATOM 1436 N N . VAL B 2 64 ? -35.547 -9.990 0.434 1.00 21.30 63 VAL B N 1
ATOM 1437 C CA . VAL B 2 64 ? -34.388 -9.169 0.112 1.00 21.96 63 VAL B CA 1
ATOM 1438 C C . VAL B 2 64 ? -34.670 -7.737 0.579 1.00 22.01 63 VAL B C 1
ATOM 1439 O O . VAL B 2 64 ? -35.722 -7.170 0.262 1.00 21.51 63 VAL B O 1
ATOM 1443 N N A SER B 2 65 ? -33.740 -7.166 1.338 0.50 22.60 64 SER B N 1
ATOM 1444 N N B SER B 2 65 ? -33.752 -7.163 1.351 0.50 22.78 64 SER B N 1
ATOM 1445 C CA A SER B 2 65 ? -33.836 -5.767 1.734 0.50 22.70 64 SER B CA 1
ATOM 1446 C CA B SER B 2 65 ? -33.882 -5.764 1.742 0.50 23.09 64 SER B CA 1
ATOM 1447 C C A SER B 2 65 ? -33.356 -4.889 0.575 0.50 22.69 64 SER B C 1
ATOM 1448 C C B SER B 2 65 ? -33.354 -4.882 0.606 0.50 22.89 64 SER B C 1
ATOM 1449 O O A SER B 2 65 ? -32.425 -5.270 -0.136 0.50 22.30 64 SER B O 1
ATOM 1450 O O B SER B 2 65 ? -32.394 -5.258 -0.066 0.50 22.57 64 SER B O 1
ATOM 1455 N N . PRO B 2 66 ? -34.002 -3.724 0.361 1.00 22.95 65 PRO B N 1
ATOM 1456 C CA . PRO B 2 66 ? -33.630 -2.845 -0.766 1.00 23.36 65 PRO B CA 1
ATOM 1457 C C . PRO B 2 66 ? -32.196 -2.313 -0.730 1.00 24.92 65 PRO B C 1
ATOM 1458 O O . PRO B 2 66 ? -31.644 -1.952 -1.779 1.00 25.71 65 PRO B O 1
ATOM 1462 N N . ASP B 2 67 ? -31.572 -2.301 0.443 1.00 25.76 66 ASP B N 1
ATOM 1463 C CA . ASP B 2 67 ? -30.161 -1.938 0.513 1.00 26.93 66 ASP B CA 1
ATOM 1464 C C . ASP B 2 67 ? -29.231 -3.091 0.081 1.00 26.87 66 ASP B C 1
ATOM 1465 O O . ASP B 2 67 ? -28.014 -2.927 0.046 1.00 27.95 66 ASP B O 1
ATOM 1470 N N . GLN B 2 68 ? -29.819 -4.241 -0.265 1.00 25.69 67 GLN B N 1
ATOM 1471 C CA . GLN B 2 68 ? -29.084 -5.397 -0.794 1.00 25.40 67 GLN B CA 1
ATOM 1472 C C . GLN B 2 68 ? -29.357 -5.592 -2.292 1.00 23.89 67 GLN B C 1
ATOM 1473 O O . GLN B 2 68 ? -29.043 -6.652 -2.844 1.00 23.77 67 GLN B O 1
ATOM 1479 N N . VAL B 2 69 ? -29.953 -4.586 -2.932 1.00 22.57 68 VAL B N 1
ATOM 1480 C CA . VAL B 2 69 ? -30.293 -4.652 -4.359 1.00 21.29 68 VAL B CA 1
ATOM 1481 C C . VAL B 2 69 ? -29.381 -3.748 -5.173 1.00 22.20 68 VAL B C 1
ATOM 1482 O O . VAL B 2 69 ? -29.173 -2.582 -4.825 1.00 23.00 68 VAL B O 1
ATOM 1486 N N . LEU B 2 70 ? -28.834 -4.300 -6.249 1.00 21.83 69 LEU B N 1
ATOM 1487 C CA . LEU B 2 70 ? -28.093 -3.519 -7.215 1.00 22.21 69 LEU B CA 1
ATOM 1488 C C . LEU B 2 70 ? -28.920 -3.424 -8.489 1.00 21.86 69 LEU B C 1
ATOM 1489 O O . LEU B 2 70 ? -29.233 -4.447 -9.110 1.00 21.79 69 LEU B O 1
ATOM 1494 N N . GLN B 2 71 ? -29.274 -2.199 -8.863 1.00 21.79 70 GLN B N 1
ATOM 1495 C CA . GLN B 2 71 ? -30.061 -1.952 -10.070 1.00 22.49 70 GLN B CA 1
ATOM 1496 C C . GLN B 2 71 ? -29.130 -1.612 -11.226 1.00 23.56 70 GLN B C 1
ATOM 1497 O O . GLN B 2 71 ? -28.314 -0.687 -11.128 1.00 23.82 70 GLN B O 1
ATOM 1503 N N . LEU B 2 72 ? -29.250 -2.367 -12.315 1.00 24.32 71 LEU B N 1
ATOM 1504 C CA . LEU B 2 72 ? -28.391 -2.160 -13.482 1.00 25.87 71 LEU B CA 1
ATOM 1505 C C . LEU B 2 72 ? -29.195 -2.146 -14.775 1.00 26.55 71 LEU B C 1
ATOM 1506 O O . LEU B 2 72 ? -30.132 -2.920 -14.940 1.00 25.91 71 LEU B O 1
ATOM 1511 N N . THR B 2 73 ? -28.832 -1.247 -15.682 1.00 28.22 72 THR B N 1
ATOM 1512 C CA . THR B 2 73 ? -29.346 -1.290 -17.047 1.00 29.83 72 THR B CA 1
ATOM 1513 C C . THR B 2 73 ? -28.610 -2.399 -17.801 1.00 31.05 72 THR B C 1
ATOM 1514 O O . THR B 2 73 ? -27.529 -2.823 -17.372 1.00 31.04 72 THR B O 1
ATOM 1518 N N . PRO B 2 74 ? -29.183 -2.880 -18.923 1.00 32.12 73 PRO B N 1
ATOM 1519 C CA . PRO B 2 74 ? -28.441 -3.834 -19.747 1.00 33.72 73 PRO B CA 1
ATOM 1520 C C . PRO B 2 74 ? -27.020 -3.367 -20.100 1.00 35.21 73 PRO B C 1
ATOM 1521 O O . PRO B 2 74 ? -26.101 -4.187 -20.125 1.00 35.92 73 PRO B O 1
ATOM 1525 N N . GLU B 2 75 ? -26.844 -2.065 -20.331 1.00 36.35 74 GLU B N 1
ATOM 1526 C CA . GLU B 2 75 ? -25.526 -1.479 -20.605 1.00 38.19 74 GLU B CA 1
ATOM 1527 C C . GLU B 2 75 ? -24.490 -1.737 -19.508 1.00 38.08 74 GLU B C 1
ATOM 1528 O O . GLU B 2 75 ? -23.330 -2.033 -19.802 1.00 38.90 74 GLU B O 1
ATOM 1534 N N . LYS B 2 76 ? -24.911 -1.604 -18.250 1.00 36.98 75 LYS B N 1
ATOM 1535 C CA . LYS B 2 76 ? -24.012 -1.768 -17.105 1.00 37.03 75 LYS B CA 1
ATOM 1536 C C . LYS B 2 76 ? -23.718 -3.237 -16.827 1.00 36.79 75 LYS B C 1
ATOM 1537 O O . LYS B 2 76 ? -22.611 -3.585 -16.413 1.00 37.03 75 LYS B O 1
ATOM 1543 N N . ILE B 2 77 ? -24.713 -4.091 -17.058 1.00 36.13 76 ILE B N 1
ATOM 1544 C CA . ILE B 2 77 ? -24.566 -5.540 -16.907 1.00 36.64 76 ILE B CA 1
ATOM 1545 C C . ILE B 2 77 ? -23.390 -6.062 -17.740 1.00 37.80 76 ILE B C 1
ATOM 1546 O O . ILE B 2 77 ? -22.666 -6.969 -17.318 1.00 38.14 76 ILE B O 1
ATOM 1551 N N . ALA B 2 78 ? -23.205 -5.461 -18.913 1.00 38.60 77 ALA B N 1
ATOM 1552 C CA . ALA B 2 78 ? -22.121 -5.810 -19.831 1.00 40.05 77 ALA B CA 1
ATOM 1553 C C . ALA B 2 78 ? -20.743 -5.527 -19.238 1.00 40.61 77 ALA B C 1
ATOM 1554 O O . ALA B 2 78 ? -19.755 -6.162 -19.618 1.00 41.94 77 ALA B O 1
ATOM 1556 N N . MET B 2 79 ? -20.684 -4.575 -18.310 1.00 39.88 78 MET B N 1
ATOM 1557 C CA . MET B 2 79 ? -19.420 -4.132 -17.720 1.00 40.37 78 MET B CA 1
ATOM 1558 C C . MET B 2 79 ? -18.985 -4.957 -16.504 1.00 39.53 78 MET B C 1
ATOM 1559 O O . MET B 2 79 ? -17.884 -4.759 -15.985 1.00 39.97 78 MET B O 1
ATOM 1564 N N . LEU B 2 80 ? -19.840 -5.871 -16.049 1.00 37.86 79 LEU B N 1
ATOM 1565 C CA . LEU B 2 80 ? -19.529 -6.702 -14.882 1.00 36.92 79 LEU B CA 1
ATOM 1566 C C . LEU B 2 80 ? -18.349 -7.643 -15.154 1.00 37.81 79 LEU B C 1
ATOM 1567 O O . LEU B 2 80 ? -18.130 -8.037 -16.306 1.00 38.50 79 LEU B O 1
ATOM 1572 N N . PRO B 2 81 ? -17.577 -7.994 -14.101 1.00 37.64 80 PRO B N 1
ATOM 1573 C CA . PRO B 2 81 ? -16.516 -8.993 -14.282 1.00 38.62 80 PRO B CA 1
ATOM 1574 C C . PRO B 2 81 ? -17.092 -10.324 -14.763 1.00 38.54 80 PRO B C 1
ATOM 1575 O O . PRO B 2 81 ? -18.231 -10.670 -14.429 1.00 37.35 80 PRO B O 1
ATOM 1579 N N . GLN B 2 82 ? -16.317 -11.056 -15.555 1.00 39.58 81 GLN B N 1
ATOM 1580 C CA . GLN B 2 82 ? -16.765 -12.351 -16.048 1.00 39.86 81 GLN B CA 1
ATOM 1581 C C . GLN B 2 82 ? -17.003 -13.309 -14.884 1.00 39.36 81 GLN B C 1
ATOM 1582 O O . GLN B 2 82 ? -16.303 -13.257 -13.870 1.00 39.36 81 GLN B O 1
ATOM 1588 N N . GLY B 2 83 ? -18.015 -14.159 -15.027 1.00 38.56 82 GLY B N 1
ATOM 1589 C CA . GLY B 2 83 ? -18.351 -15.133 -13.997 1.00 38.43 82 GLY B CA 1
ATOM 1590 C C . GLY B 2 83 ? -18.992 -14.549 -12.747 1.00 36.88 82 GLY B C 1
ATOM 1591 O O . GLY B 2 83 ? -19.014 -15.201 -11.703 1.00 37.00 82 GLY B O 1
ATOM 1592 N N . SER B 2 84 ? -19.506 -13.323 -12.842 1.00 35.48 83 SER B N 1
ATOM 1593 C CA . SER B 2 84 ? -20.229 -12.709 -11.725 1.00 34.22 83 SER B CA 1
ATOM 1594 C C . SER B 2 84 ? -21.411 -13.606 -11.348 1.00 33.58 83 SER B C 1
ATOM 1595 O O . SER B 2 84 ? -22.037 -14.206 -12.227 1.00 33.65 83 SER B O 1
ATOM 1598 N N A HIS B 2 85 ? -21.665 -13.727 -10.047 0.50 33.05 84 HIS B N 1
ATOM 1599 N N B HIS B 2 85 ? -21.721 -13.674 -10.053 0.50 32.95 84 HIS B N 1
ATOM 1600 C CA A HIS B 2 85 ? -22.769 -14.535 -9.545 0.50 32.40 84 HIS B CA 1
ATOM 1601 C CA B HIS B 2 85 ? -22.753 -14.579 -9.537 0.50 32.39 84 HIS B CA 1
ATOM 1602 C C A HIS B 2 85 ? -23.665 -13.716 -8.631 0.50 30.65 84 HIS B C 1
ATOM 1603 C C B HIS B 2 85 ? -23.691 -13.901 -8.534 0.50 30.70 84 HIS B C 1
ATOM 1604 O O A HIS B 2 85 ? -23.188 -13.054 -7.705 0.50 30.68 84 HIS B O 1
ATOM 1605 O O B HIS B 2 85 ? -23.266 -13.521 -7.439 0.50 30.85 84 HIS B O 1
ATOM 1618 N N . CYS B 2 86 ? -24.964 -13.766 -8.909 1.00 29.17 85 CYS B N 1
ATOM 1619 C CA . CYS B 2 86 ? -25.986 -13.188 -8.032 1.00 27.01 85 CYS B CA 1
ATOM 1620 C C . CYS B 2 86 ? -27.357 -13.540 -8.581 1.00 25.59 85 CYS B C 1
ATOM 1621 O O . CYS B 2 86 ? -27.553 -13.520 -9.799 1.00 25.36 85 CYS B O 1
ATOM 1624 N N . ASN B 2 87 ? -28.302 -13.859 -7.699 1.00 24.18 86 ASN B N 1
ATOM 1625 C CA . ASN B 2 87 ? -29.702 -13.994 -8.113 1.00 23.12 86 ASN B CA 1
ATOM 1626 C C . ASN B 2 87 ? -30.142 -12.702 -8.789 1.00 21.85 86 ASN B C 1
ATOM 1627 O O . ASN B 2 87 ? -29.627 -11.627 -8.466 1.00 21.08 86 ASN B O 1
ATOM 1632 N N . SER B 2 88 ? -31.076 -12.793 -9.735 1.00 21.04 87 SER B N 1
ATOM 1633 C CA . SER B 2 88 ? -31.469 -11.602 -10.472 1.00 20.38 87 SER B CA 1
ATOM 1634 C C . SER B 2 88 ? -32.952 -11.581 -10.825 1.00 19.75 87 SER B C 1
ATOM 1635 O O . SER B 2 88 ? -33.605 -12.619 -10.860 1.00 19.91 87 SER B O 1
ATOM 1638 N N . TRP B 2 89 ? -33.459 -10.378 -11.070 1.00 19.46 88 TRP B N 1
ATOM 1639 C CA . TRP B 2 89 ? -34.837 -10.164 -11.500 1.00 19.14 88 TRP B CA 1
ATOM 1640 C C . TRP B 2 89 ? -34.792 -9.202 -12.676 1.00 19.80 88 TRP B C 1
ATOM 1641 O O . TRP B 2 89 ? -34.360 -8.053 -12.531 1.00 20.21 88 TRP B O 1
ATOM 1652 N N . ARG B 2 90 ? -35.192 -9.693 -13.848 1.00 20.62 89 ARG B N 1
ATOM 1653 C CA A ARG B 2 90 ? -35.266 -8.831 -15.009 0.50 21.44 89 ARG B CA 1
ATOM 1654 C CA B ARG B 2 90 ? -35.281 -8.887 -15.067 0.50 21.46 89 ARG B CA 1
ATOM 1655 C C . ARG B 2 90 ? -36.715 -8.448 -15.292 1.00 21.48 89 ARG B C 1
ATOM 1656 O O . ARG B 2 90 ? -37.636 -9.274 -15.185 1.00 20.74 89 ARG B O 1
ATOM 1671 N N . LEU B 2 91 ? -36.906 -7.175 -15.625 1.00 22.26 90 LEU B N 1
ATOM 1672 C CA . LEU B 2 91 ? -38.245 -6.644 -15.907 1.00 23.82 90 LEU B CA 1
ATOM 1673 C C . LEU B 2 91 ? -38.344 -6.163 -17.340 1.00 25.39 90 LEU B C 1
ATOM 1674 O O . LEU B 2 91 ? -37.643 -5.226 -17.730 1.00 25.93 90 LEU B O 1
ATOM 1679 N N . GLY B 2 92 ? -39.220 -6.803 -18.115 1.00 26.53 91 GLY B N 1
ATOM 1680 C CA . GLY B 2 92 ? -39.434 -6.449 -19.512 1.00 29.44 91 GLY B CA 1
ATOM 1681 C C . GLY B 2 92 ? -38.180 -6.564 -20.364 1.00 31.67 91 GLY B C 1
ATOM 1682 O O . GLY B 2 92 ? -38.044 -5.859 -21.363 1.00 32.69 91 GLY B O 1
ATOM 1683 N N . THR B 2 93 ? -37.261 -7.437 -19.952 1.00 32.73 92 THR B N 1
ATOM 1684 C CA . THR B 2 93 ? -36.023 -7.704 -20.692 1.00 35.00 92 THR B CA 1
ATOM 1685 C C . THR B 2 93 ? -36.011 -9.162 -21.124 1.00 36.18 92 THR B C 1
ATOM 1686 O O . THR B 2 93 ? -35.927 -10.059 -20.287 1.00 35.97 92 THR B O 1
ATOM 1690 N N . ASP B 2 94 ? -36.085 -9.392 -22.431 1.00 38.27 93 ASP B N 1
ATOM 1691 C CA . ASP B 2 94 ? -36.226 -10.743 -22.969 1.00 40.24 93 ASP B CA 1
ATOM 1692 C C . ASP B 2 94 ? -34.936 -11.562 -22.919 1.00 41.59 93 ASP B C 1
ATOM 1693 O O . ASP B 2 94 ? -34.979 -12.783 -22.757 1.00 41.95 93 ASP B O 1
ATOM 1698 N N . GLU B 2 95 ? -33.800 -10.890 -23.061 1.00 42.76 94 GLU B N 1
ATOM 1699 C CA . GLU B 2 95 ? -32.515 -11.579 -23.111 1.00 44.52 94 GLU B CA 1
ATOM 1700 C C . GLU B 2 95 ? -32.014 -11.965 -21.718 1.00 43.88 94 GLU B C 1
ATOM 1701 O O . GLU B 2 95 ? -31.877 -11.099 -20.852 1.00 43.05 94 GLU B O 1
ATOM 1707 N N . PRO B 2 96 ? -31.758 -13.274 -21.496 1.00 44.56 95 PRO B N 1
ATOM 1708 C CA . PRO B 2 96 ? -31.205 -13.755 -20.225 1.00 44.03 95 PRO B CA 1
ATOM 1709 C C . PRO B 2 96 ? -29.867 -13.094 -19.919 1.00 44.24 95 PRO B C 1
ATOM 1710 O O . PRO B 2 96 ? -29.083 -12.821 -20.833 1.00 45.23 95 PRO B O 1
ATOM 1714 N N . LEU B 2 97 ? -29.624 -12.827 -18.639 1.00 43.18 96 LEU B N 1
ATOM 1715 C CA . LEU B 2 97 ? -28.396 -12.172 -18.211 1.00 43.28 96 LEU B CA 1
ATOM 1716 C C . LEU B 2 97 ? -27.224 -13.137 -18.252 1.00 44.39 96 LEU B C 1
ATOM 1717 O O . LEU B 2 97 ? -27.406 -14.347 -18.093 1.00 44.99 96 LEU B O 1
ATOM 1722 N N . SER B 2 98 ? -26.029 -12.594 -18.482 1.00 44.89 97 SER B N 1
ATOM 1723 C CA . SER B 2 98 ? -24.786 -13.351 -18.346 1.00 45.82 97 SER B CA 1
ATOM 1724 C C . SER B 2 98 ? -24.318 -13.222 -16.901 1.00 44.84 97 SER B C 1
ATOM 1725 O O . SER B 2 98 ? -23.270 -12.639 -16.609 1.00 45.65 97 SER B O 1
ATOM 1728 N N . LEU B 2 99 ? -25.132 -13.764 -16.004 1.00 43.18 98 LEU B N 1
ATOM 1729 C CA . LEU B 2 99 ? -24.917 -13.686 -14.580 1.00 41.75 98 LEU B CA 1
ATOM 1730 C C . LEU B 2 99 ? -25.275 -15.058 -14.019 1.00 41.89 98 LEU B C 1
ATOM 1731 O O . LEU B 2 99 ? -26.301 -15.628 -14.384 1.00 42.06 98 LEU B O 1
ATOM 1736 N N . GLU B 2 100 ? -24.425 -15.596 -13.153 1.00 41.99 99 GLU B N 1
ATOM 1737 C CA . GLU B 2 100 ? -24.712 -16.874 -12.503 1.00 41.94 99 GLU B CA 1
ATOM 1738 C C . GLU B 2 100 ? -25.703 -16.632 -11.376 1.00 39.93 99 GLU B C 1
ATOM 1739 O O . GLU B 2 100 ? -25.663 -15.586 -10.731 1.00 39.06 99 GLU B O 1
ATOM 1745 N N . GLY B 2 101 ? -26.586 -17.602 -11.148 1.00 38.69 100 GLY B N 1
ATOM 1746 C CA . GLY B 2 101 ? -27.607 -17.501 -10.111 1.00 36.71 100 GLY B CA 1
ATOM 1747 C C . GLY B 2 101 ? -28.997 -17.677 -10.687 1.00 35.11 100 GLY B C 1
ATOM 1748 O O . GLY B 2 101 ? -29.171 -17.711 -11.908 1.00 35.10 100 GLY B O 1
ATOM 1749 N N . ALA B 2 102 ? -29.985 -17.796 -9.806 1.00 33.70 101 ALA B N 1
ATOM 1750 C CA . ALA B 2 102 ? -31.378 -17.888 -10.229 1.00 32.42 101 ALA B CA 1
ATOM 1751 C C . ALA B 2 102 ? -31.823 -16.588 -10.891 1.00 31.17 101 ALA B C 1
ATOM 1752 O O . ALA B 2 102 ? -31.669 -15.502 -10.323 1.00 30.20 101 ALA B O 1
ATOM 1754 N N . GLN B 2 103 ? -32.362 -16.711 -12.102 1.00 30.62 102 GLN B N 1
ATOM 1755 C CA . GLN B 2 103 ? -32.884 -15.569 -12.842 1.00 29.74 102 GLN B CA 1
ATOM 1756 C C . GLN B 2 103 ? -34.393 -15.699 -12.959 1.00 28.48 102 GLN B C 1
ATOM 1757 O O . GLN B 2 103 ? -34.897 -16.637 -13.583 1.00 28.71 102 GLN B O 1
ATOM 1763 N N . VAL B 2 104 ? -35.115 -14.771 -12.348 1.00 27.00 103 VAL B N 1
ATOM 1764 C CA . VAL B 2 104 ? -36.542 -14.671 -12.607 1.00 26.01 103 VAL B CA 1
ATOM 1765 C C . VAL B 2 104 ? -36.785 -13.510 -13.552 1.00 25.71 103 VAL B C 1
ATOM 1766 O O . VAL B 2 104 ? -36.041 -12.525 -13.560 1.00 24.95 103 VAL B O 1
ATOM 1770 N N . ALA B 2 105 ? -37.827 -13.644 -14.357 1.00 25.40 104 ALA B N 1
ATOM 1771 C CA . ALA B 2 105 ? -38.128 -12.667 -15.377 1.00 25.72 104 ALA B CA 1
ATOM 1772 C C . ALA B 2 105 ? -39.605 -12.345 -15.329 1.00 25.09 104 ALA B C 1
ATOM 1773 O O . ALA B 2 105 ? -40.457 -13.235 -15.249 1.00 26.18 104 ALA B O 1
ATOM 1775 N N . SER B 2 106 ? -39.907 -11.060 -15.356 1.00 23.50 105 SER B N 1
ATOM 1776 C CA . SER B 2 106 ? -41.282 -10.638 -15.427 1.00 22.07 105 SER B CA 1
ATOM 1777 C C . SER B 2 106 ? -41.450 -9.697 -16.608 1.00 21.55 105 SER B C 1
ATOM 1778 O O . SER B 2 106 ? -40.466 -9.164 -17.135 1.00 21.08 105 SER B O 1
ATOM 1781 N N . PRO B 2 107 ? -42.706 -9.479 -17.027 1.00 21.12 106 PRO B N 1
ATOM 1782 C CA . PRO B 2 107 ? -42.989 -8.381 -17.921 1.00 21.29 106 PRO B CA 1
ATOM 1783 C C . PRO B 2 107 ? -42.617 -7.066 -17.257 1.00 20.53 106 PRO B C 1
ATOM 1784 O O . PRO B 2 107 ? -42.255 -7.045 -16.067 1.00 19.98 106 PRO B O 1
ATOM 1788 N N . ALA B 2 108 ? -42.706 -5.983 -18.023 1.00 20.48 107 ALA B N 1
ATOM 1789 C CA . ALA B 2 108 ? -42.508 -4.641 -17.503 1.00 20.07 107 ALA B CA 1
ATOM 1790 C C . ALA B 2 108 ? -43.392 -4.412 -16.277 1.00 18.94 107 ALA B C 1
ATOM 1791 O O . ALA B 2 108 ? -44.451 -5.030 -16.134 1.00 17.96 107 ALA B O 1
ATOM 1793 N N . LEU B 2 109 ? -42.949 -3.510 -15.415 1.00 18.54 108 LEU B N 1
ATOM 1794 C CA . LEU B 2 109 ? -43.654 -3.223 -14.172 1.00 18.65 108 LEU B CA 1
ATOM 1795 C C . LEU B 2 109 ? -45.108 -2.811 -14.392 1.00 18.77 108 LEU B C 1
ATOM 1796 O O . LEU B 2 109 ? -45.961 -3.164 -13.581 1.00 19.04 108 LEU B O 1
ATOM 1801 N N . THR B 2 110 ? -45.397 -2.078 -15.475 1.00 19.41 109 THR B N 1
ATOM 1802 C CA A THR B 2 110 ? -46.784 -1.662 -15.741 0.50 19.90 109 THR B CA 1
ATOM 1803 C CA B THR B 2 110 ? -46.777 -1.665 -15.790 0.50 19.81 109 THR B CA 1
ATOM 1804 C C . THR B 2 110 ? -47.706 -2.860 -16.004 1.00 19.78 109 THR B C 1
ATOM 1805 O O . THR B 2 110 ? -48.884 -2.829 -15.613 1.00 19.74 109 THR B O 1
ATOM 1812 N N . ASP B 2 111 ? -47.176 -3.914 -16.630 1.00 18.82 110 ASP B N 1
ATOM 1813 C CA . ASP B 2 111 ? -47.948 -5.139 -16.826 1.00 18.45 110 ASP B CA 1
ATOM 1814 C C . ASP B 2 111 ? -48.147 -5.869 -15.490 1.00 16.74 110 ASP B C 1
ATOM 1815 O O . ASP B 2 111 ? -49.270 -6.287 -15.166 1.00 16.07 110 ASP B O 1
ATOM 1820 N N A LEU B 2 112 ? -47.062 -6.002 -14.731 0.50 15.57 111 LEU B N 1
ATOM 1821 N N B LEU B 2 112 ? -47.061 -6.018 -14.733 0.50 15.94 111 LEU B N 1
ATOM 1822 C CA A LEU B 2 112 ? -47.085 -6.653 -13.418 0.50 14.83 111 LEU B CA 1
ATOM 1823 C CA B LEU B 2 112 ? -47.102 -6.640 -13.403 0.50 15.54 111 LEU B CA 1
ATOM 1824 C C A LEU B 2 112 ? -48.011 -5.937 -12.429 0.50 14.83 111 LEU B C 1
ATOM 1825 C C B LEU B 2 112 ? -48.071 -5.940 -12.465 0.50 15.27 111 LEU B C 1
ATOM 1826 O O A LEU B 2 112 ? -48.634 -6.579 -11.583 0.50 14.91 111 LEU B O 1
ATOM 1827 O O B LEU B 2 112 ? -48.761 -6.586 -11.677 0.50 15.37 111 LEU B O 1
ATOM 1836 N N . ARG B 2 113 ? -48.108 -4.613 -12.544 1.00 15.19 112 ARG B N 1
ATOM 1837 C CA . ARG B 2 113 ? -48.983 -3.815 -11.677 1.00 15.14 112 ARG B CA 1
ATOM 1838 C C . ARG B 2 113 ? -50.471 -3.989 -11.988 1.00 15.69 112 ARG B C 1
ATOM 1839 O O . ARG B 2 113 ? -51.324 -3.793 -11.120 1.00 15.33 112 ARG B O 1
ATOM 1847 N N . ALA B 2 114 ? -50.775 -4.353 -13.229 1.00 15.79 113 ALA B N 1
ATOM 1848 C CA . ALA B 2 114 ? -52.159 -4.425 -13.678 1.00 16.24 113 ALA B CA 1
ATOM 1849 C C . ALA B 2 114 ? -52.719 -5.844 -13.746 1.00 15.98 113 ALA B C 1
ATOM 1850 O O . ALA B 2 114 ? -53.937 -6.014 -13.713 1.00 15.98 113 ALA B O 1
ATOM 1852 N N . ASN B 2 115 ? -51.844 -6.838 -13.868 1.00 15.08 114 ASN B N 1
ATOM 1853 C CA . ASN B 2 115 ? -52.259 -8.197 -14.272 1.00 15.41 114 ASN B CA 1
ATOM 1854 C C . ASN B 2 115 ? -52.070 -9.259 -13.187 1.00 13.93 114 ASN B C 1
ATOM 1855 O O . ASN B 2 115 ? -50.938 -9.710 -12.970 1.00 13.24 114 ASN B O 1
ATOM 1860 N N . PRO B 2 116 ? -53.167 -9.683 -12.520 1.00 13.33 115 PRO B N 1
ATOM 1861 C CA . PRO B 2 116 ? -53.066 -10.758 -11.520 1.00 13.17 115 PRO B CA 1
ATOM 1862 C C . PRO B 2 116 ? -52.335 -12.008 -12.036 1.00 13.08 115 PRO B C 1
ATOM 1863 O O . PRO B 2 116 ? -51.582 -12.638 -11.295 1.00 12.64 115 PRO B O 1
ATOM 1867 N N . THR B 2 117 ? -52.542 -12.359 -13.302 1.00 13.95 116 THR B N 1
ATOM 1868 C CA . THR B 2 117 ? -51.915 -13.581 -13.821 1.00 14.54 116 THR B CA 1
ATOM 1869 C C . THR B 2 117 ? -50.404 -13.438 -13.992 1.00 14.53 116 THR B C 1
ATOM 1870 O O . THR B 2 117 ? -49.675 -14.417 -13.848 1.00 14.48 116 THR B O 1
ATOM 1874 N N . ALA B 2 118 ? -49.934 -12.229 -14.322 1.00 14.38 117 ALA B N 1
ATOM 1875 C CA . ALA B 2 118 ? -48.495 -11.985 -14.408 1.00 14.29 117 ALA B CA 1
ATOM 1876 C C . ALA B 2 118 ? -47.852 -12.115 -13.028 1.00 13.65 117 ALA B C 1
ATOM 1877 O O . ALA B 2 118 ? -46.741 -12.628 -12.887 1.00 13.26 117 ALA B O 1
ATOM 1879 N N . ARG B 2 119 ? -48.559 -11.652 -12.002 1.00 12.62 118 ARG B N 1
ATOM 1880 C CA . ARG B 2 119 ? -48.054 -11.772 -10.640 1.00 12.44 118 ARG B CA 1
ATOM 1881 C C . ARG B 2 119 ? -48.000 -13.233 -10.205 1.00 12.14 118 ARG B C 1
ATOM 1882 O O . ARG B 2 119 ? -47.002 -13.683 -9.637 1.00 12.79 118 ARG B O 1
ATOM 1890 N N . ALA B 2 120 ? -49.066 -13.977 -10.475 1.00 12.28 119 ALA B N 1
ATOM 1891 C CA . ALA B 2 120 ? -49.079 -15.400 -10.143 1.00 12.45 119 ALA B CA 1
ATOM 1892 C C . ALA B 2 120 ? -47.956 -16.156 -10.863 1.00 13.00 119 ALA B C 1
ATOM 1893 O O . ALA B 2 120 ? -47.313 -17.039 -10.281 1.00 12.87 119 ALA B O 1
ATOM 1895 N N . ALA B 2 121 ? -47.701 -15.810 -12.124 1.00 13.23 120 ALA B N 1
ATOM 1896 C CA . ALA B 2 121 ? -46.631 -16.485 -12.858 1.00 14.44 120 ALA B CA 1
ATOM 1897 C C . ALA B 2 121 ? -45.258 -16.135 -12.284 1.00 14.14 120 ALA B C 1
ATOM 1898 O O . ALA B 2 121 ? -44.389 -16.997 -12.192 1.00 15.11 120 ALA B O 1
ATOM 1900 N N . LEU B 2 122 ? -45.064 -14.879 -11.881 1.00 13.86 121 LEU B N 1
ATOM 1901 C CA . LEU B 2 122 ? -43.803 -14.481 -11.267 1.00 13.70 121 LEU B CA 1
ATOM 1902 C C . LEU B 2 122 ? -43.572 -15.244 -9.958 1.00 13.22 121 LEU B C 1
ATOM 1903 O O . LEU B 2 122 ? -42.472 -15.713 -9.706 1.00 13.20 121 LEU B O 1
ATOM 1908 N N . TRP B 2 123 ? -44.614 -15.382 -9.134 1.00 12.85 122 TRP B N 1
ATOM 1909 C CA . TRP B 2 123 ? -44.484 -16.134 -7.888 1.00 12.97 122 TRP B CA 1
ATOM 1910 C C . TRP B 2 123 ? -44.164 -17.603 -8.177 1.00 13.58 122 TRP B C 1
ATOM 1911 O O . TRP B 2 123 ? -43.344 -18.215 -7.490 1.00 13.41 122 TRP B O 1
ATOM 1922 N N . GLN B 2 124 ? -44.791 -18.163 -9.210 1.00 14.48 123 GLN B N 1
ATOM 1923 C CA . GLN B 2 124 ? -44.475 -19.534 -9.609 1.00 15.34 123 GLN B CA 1
ATOM 1924 C C . GLN B 2 124 ? -42.973 -19.675 -9.948 1.00 16.55 123 GLN B C 1
ATOM 1925 O O . GLN B 2 124 ? -42.319 -20.641 -9.536 1.00 16.95 123 GLN B O 1
ATOM 1931 N N . GLN B 2 125 ? -42.432 -18.704 -10.680 1.00 16.94 124 GLN B N 1
ATOM 1932 C CA . GLN B 2 125 ? -41.000 -18.713 -11.032 1.00 18.57 124 GLN B CA 1
ATOM 1933 C C . GLN B 2 125 ? -40.112 -18.747 -9.795 1.00 18.58 124 GLN B C 1
ATOM 1934 O O . GLN B 2 125 ? -39.182 -19.559 -9.682 1.00 19.04 124 GLN B O 1
ATOM 1940 N N . ILE B 2 126 ? -40.411 -17.849 -8.863 1.00 17.60 125 ILE B N 1
ATOM 1941 C CA . ILE B 2 126 ? -39.703 -17.775 -7.583 1.00 18.07 125 ILE B CA 1
ATOM 1942 C C . ILE B 2 126 ? -39.772 -19.101 -6.820 1.00 18.50 125 ILE B C 1
ATOM 1943 O O . ILE B 2 126 ? -38.757 -19.573 -6.300 1.00 19.53 125 ILE B O 1
ATOM 1948 N N . CYS B 2 127 ? -40.953 -19.724 -6.791 1.00 18.41 126 CYS B N 1
ATOM 1949 C CA . CYS B 2 127 ? -41.119 -21.015 -6.121 1.00 19.84 126 CYS B CA 1
ATOM 1950 C C . CYS B 2 127 ? -40.274 -22.127 -6.741 1.00 21.45 126 CYS B C 1
ATOM 1951 O O . CYS B 2 127 ? -39.715 -22.946 -6.021 1.00 21.84 126 CYS B O 1
ATOM 1954 N N . THR B 2 128 ? -40.194 -22.157 -8.070 1.00 22.37 127 THR B N 1
ATOM 1955 C CA . THR B 2 128 ? -39.367 -23.150 -8.767 1.00 24.10 127 THR B CA 1
ATOM 1956 C C . THR B 2 128 ? -37.909 -23.022 -8.311 1.00 25.15 127 THR B C 1
ATOM 1957 O O . THR B 2 128 ? -37.213 -24.031 -8.134 1.00 26.47 127 THR B O 1
ATOM 1961 N N . TYR B 2 129 ? -37.476 -21.782 -8.089 1.00 24.94 128 TYR B N 1
ATOM 1962 C CA . TYR B 2 129 ? -36.112 -21.486 -7.657 1.00 26.70 128 TYR B CA 1
ATOM 1963 C C . TYR B 2 129 ? -35.985 -21.191 -6.164 1.00 26.44 128 TYR B C 1
ATOM 1964 O O . TYR B 2 129 ? -35.115 -20.428 -5.740 1.00 26.66 128 TYR B O 1
ATOM 1973 N N . GLU B 2 130 ? -36.835 -21.838 -5.371 1.00 26.75 129 GLU B N 1
ATOM 1974 C CA . GLU B 2 130 ? -36.865 -21.626 -3.925 1.00 27.25 129 GLU B CA 1
ATOM 1975 C C . GLU B 2 130 ? -35.533 -21.948 -3.233 1.00 28.60 129 GLU B C 1
ATOM 1976 O O . GLU B 2 130 ? -35.197 -21.324 -2.230 1.00 27.99 129 GLU B O 1
ATOM 1982 N N . HIS B 2 131 ? -34.789 -22.909 -3.777 1.00 30.17 130 HIS B N 1
ATOM 1983 C CA . HIS B 2 131 ? -33.482 -23.293 -3.225 1.00 32.27 130 HIS B CA 1
ATOM 1984 C C . HIS B 2 131 ? -32.486 -22.134 -3.298 1.00 31.73 130 HIS B C 1
ATOM 1985 O O . HIS B 2 131 ? -31.642 -21.973 -2.411 1.00 32.41 130 HIS B O 1
ATOM 1992 N N . ASP B 2 132 ? -32.604 -21.324 -4.347 1.00 30.66 131 ASP B N 1
ATOM 1993 C CA . ASP B 2 132 ? -31.728 -20.166 -4.556 1.00 30.32 131 ASP B CA 1
ATOM 1994 C C . ASP B 2 132 ? -32.172 -18.926 -3.780 1.00 28.87 131 ASP B C 1
ATOM 1995 O O . ASP B 2 132 ? -31.342 -18.190 -3.258 1.00 28.39 131 ASP B O 1
ATOM 2000 N N . PHE B 2 133 ? -33.481 -18.692 -3.710 1.00 27.65 132 PHE B N 1
ATOM 2001 C CA . PHE B 2 133 ? -34.003 -17.507 -3.033 1.00 26.86 132 PHE B CA 1
ATOM 2002 C C . PHE B 2 133 ? -34.220 -17.685 -1.537 1.00 27.28 132 PHE B C 1
ATOM 2003 O O . PHE B 2 133 ? -34.143 -16.723 -0.776 1.00 26.91 132 PHE B O 1
ATOM 2011 N N . PHE B 2 134 ? -34.508 -18.914 -1.123 1.00 28.34 133 PHE B N 1
ATOM 2012 C CA . PHE B 2 134 ? -34.795 -19.205 0.278 1.00 29.41 133 PHE B CA 1
ATOM 2013 C C . PHE B 2 134 ? -33.882 -20.325 0.788 1.00 31.64 133 PHE B C 1
ATOM 2014 O O . PHE B 2 134 ? -34.366 -21.399 1.144 1.00 32.65 133 PHE B O 1
ATOM 2022 N N . PRO B 2 135 ? -32.558 -20.080 0.830 1.00 33.00 134 PRO B N 1
ATOM 2023 C CA . PRO B 2 135 ? -31.657 -21.152 1.269 1.00 34.95 134 PRO B CA 1
ATOM 2024 C C . PRO B 2 135 ? -31.674 -21.381 2.785 1.00 36.36 134 PRO B C 1
ATOM 2025 O O . PRO B 2 135 ? -32.558 -20.873 3.485 1.00 36.42 134 PRO B O 1
ATOM 2029 N N . ASP C 3 2 ? -69.986 -10.551 27.890 1.00 70.88 174 ASP C N 1
ATOM 2030 C CA . ASP C 3 2 ? -71.133 -9.948 27.146 1.00 70.51 174 ASP C CA 1
ATOM 2031 C C . ASP C 3 2 ? -70.757 -9.683 25.692 1.00 68.58 174 ASP C C 1
ATOM 2032 O O . ASP C 3 2 ? -69.756 -9.016 25.410 1.00 68.06 174 ASP C O 1
ATOM 2037 N N . ILE C 3 3 ? -71.567 -10.215 24.778 1.00 67.68 175 ILE C N 1
ATOM 2038 C CA . ILE C 3 3 ? -71.321 -10.101 23.339 1.00 65.77 175 ILE C CA 1
ATOM 2039 C C . ILE C 3 3 ? -71.822 -8.749 22.819 1.00 65.51 175 ILE C C 1
ATOM 2040 O O . ILE C 3 3 ? -73.016 -8.451 22.923 1.00 66.37 175 ILE C O 1
ATOM 2045 N N . PRO C 3 4 ? -70.907 -7.927 22.258 1.00 64.39 176 PRO C N 1
ATOM 2046 C CA . PRO C 3 4 ? -71.228 -6.564 21.819 1.00 64.23 176 PRO C CA 1
ATOM 2047 C C . PRO C 3 4 ? -71.816 -6.464 20.402 1.00 63.07 176 PRO C C 1
ATOM 2048 O O . PRO C 3 4 ? -71.709 -5.413 19.762 1.00 62.88 176 PRO C O 1
ATOM 2052 N N . PHE C 3 5 ? -72.435 -7.543 19.926 1.00 62.32 177 PHE C N 1
ATOM 2053 C CA . PHE C 3 5 ? -73.126 -7.541 18.632 1.00 61.42 177 PHE C CA 1
ATOM 2054 C C . PHE C 3 5 ? -74.307 -8.511 18.609 1.00 62.04 177 PHE C C 1
ATOM 2055 O O . PHE C 3 5 ? -74.451 -9.367 19.483 1.00 62.52 177 PHE C O 1
#

Foldseek 3Di:
DAEEAAEDPDQDDDPNATPLLLVVLVVLQVQVVVVFQEEEEAADDVSLVVSQVVNPPPPHPDDQWEDEAVDDDVLGTSYYYYYPVGDHRDPGAEYEYPHLAADPCNLVYLYYYHYQDPDPVSNVSVVRRQVVCVVSPHDYDYDHDD/DDPLAAEEEEDQDDDDCPPVVNVVVCVVLVHDPVNYHYDYPVVLVVDDQAAEHEYEYECDPDDGNYHAQYQYAYHVVCVVPDPVSVVVSVVSCVVRCVRSPD/DDPD

Sequence (252 aa):
KNATFYLLDNDTTTVDGLSAVEQLVCEEIAAERWRSGKRVLIACEDEKQAYRLDEALWARPAEESFVPHNLAGEGPRGGAPVEIAWPQKRSSSRRDILISLLRTSFADFATAFTEVVDFVPYEDSLKQLARERYKAYRVAGFNNLNTATWKIPAHHVRLVMVANDLPALTDPLVSSDVLRALTVSSPDQVLQLTPEKIAMLPQGSHHCNSWRRLGTDEPLSLEGAQVASPALTTDLLRANPTARAALWQQICTYEHDFFPDIPF

GO terms:
  GO:0005515 protein binding (F, IPI)
  GO:0003887 DNA-directed DNA polymerase activity (F, IDA)
  GO:0009314 response to radiation (P, IMP)
  GO:0032298 positive regulation of DNA-templated DNA replication initiation (P, IDA)

Nearest PDB structures (foldseek):
  3sxu-assembly1_B  TM=1.010E+00  e=6.132E-22  Escherichia coli K-12
  1em8-assembly1_B  TM=9.959E-01  e=9.449E-19  Escherichia coli
  3sqn-assembly1_B  TM=5.132E-01  e=8.408E-01  Enterococcus faecalis
  2xnk-assembly3_C  TM=4.744E-01  e=2.422E+00  Homo sapiens
  7nga-assembly1_A  TM=2.453E-01  e=5.654E-01  Mus musculus

Solvent-accessible surface area: 12631 Å² total; per-residue (Å²): 113,52,0,22,0,29,64,21,119,54,67,81,88,58,126,54,7,44,10,21,6,25,19,0,0,75,1,0,0,71,62,10,86,50,63,68,64,0,6,0,3,1,61,61,69,150,21,0,105,82,0,32,120,7,1,22,39,62,35,74,99,5,0,0,0,1,23,19,2,73,99,35,11,160,49,10,0,24,0,2,0,6,22,71,156,89,207,40,24,83,214,23,67,10,0,0,4,19,56,48,67,48,6,117,85,0,57,85,17,84,66,1,8,1,4,2,15,111,67,126,102,58,40,125,58,0,80,79,15,16,98,28,3,113,138,39,59,9,100,32,67,46,31,99,65,225,62,68,99,106,11,126,0,0,0,0,6,112,126,53,20,65,52,122,22,91,0,0,34,1,0,3,78,1,1,102,17,51,67,109,54,17,48,46,15,35,49,148,107,16,85,160,37,92,189,61,16,125,8,24,0,0,35,9,40,22,124,128,92,19,100,12,99,31,7,45,0,27,9,59,47,23,105,45,0,58,71,58,39,104,13,4,34,60,2,5,112,51,0,14,88,94,27,116,65,13,58,153,159,50,84,51

Radius of gyration: 20.48 Å; Cα contacts (8 Å, |Δi|>4): 483; chains: 3; bounding box: 62×35×50 Å